Protein AF-A0A8S1IX30-F1 (afdb_monomer_lite)

Radius of gyration: 19.2 Å; chains: 1; bounding box: 46×42×47 Å

Secondary structure (DSSP, 8-state):
-----EEETTSS--GGGGTS-EEEPPPPPTTS--TT-GGGHHHHHHHHHHHH---S-SEEEE--TTEEE-SPPPP--BTTB-EEPPPTT--TTSTTTHHHHHHHH-S--HHHHHTS----STTEEEEHHHHHHHHHHHHHHHHHHHH-HHHHHHHGGGHHHHHHHHHHHHTT---PEE-TTSEE-TTT--SSEEETTEE--EEE--S-EEE-TT--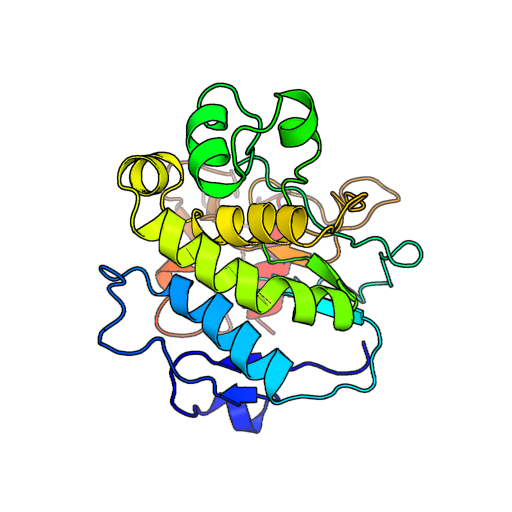B-TTS--SEEE-GGGGSSSPPPS------TT---HHHHHHHHHHH-

Organism: NCBI:txid121088

Foldseek 3Di:
DQFFEAQALPQDDDPCVVPHHYDHFHADPPVQDDVPLRCLSVLRSLLVDLVVDDDPDQKDFDADPQKDFPDDDDPPDDVQAKEAAADPLQQCLPPVNVVVLCVLQPPDDSVLSNQQGRGFRPRMMGTSVLSNLLSVQLSVQLSVLSVDPVSCVSSPSCSSSNSSSSSSVNSPRGDHHHQNLQEDEPPVQQDQAPDPPRGRGIYRDADKFAA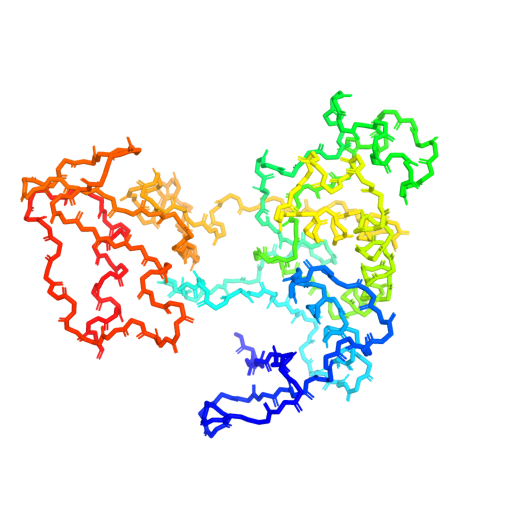ELLQHTDPPDHHPDIDHCVVQPPHPDAACPDARRPNRRRPSVRVVNVVSND

Structure (mmCIF, N/CA/C/O backbone):
data_AF-A0A8S1IX30-F1
#
_entry.id   AF-A0A8S1IX30-F1
#
loop_
_atom_site.group_PDB
_atom_site.id
_atom_site.type_symbol
_atom_site.label_atom_id
_atom_site.label_alt_id
_atom_site.label_comp_id
_atom_site.label_asym_id
_atom_site.label_entity_id
_atom_site.label_seq_id
_atom_site.pdbx_PDB_ins_code
_atom_site.Cartn_x
_atom_site.Cartn_y
_atom_site.Cartn_z
_atom_site.occupancy
_atom_site.B_iso_or_equiv
_atom_site.auth_seq_id
_atom_site.auth_comp_id
_atom_site.auth_asym_id
_atom_site.auth_atom_id
_atom_site.pdbx_PDB_model_num
ATOM 1 N N . MET A 1 1 ? -1.438 -20.533 4.369 1.00 79.56 1 MET A N 1
ATOM 2 C CA . MET A 1 1 ? -2.550 -19.593 4.121 1.00 79.56 1 MET A CA 1
ATOM 3 C C . MET A 1 1 ? -3.809 -20.437 4.049 1.00 79.56 1 MET A C 1
ATOM 5 O O . MET A 1 1 ? -3.763 -21.431 3.339 1.00 79.56 1 MET A O 1
ATOM 9 N N . GLY A 1 2 ? -4.828 -20.143 4.862 1.00 84.88 2 GLY A N 1
ATOM 10 C CA . GLY A 1 2 ? -6.033 -20.985 4.965 1.00 84.88 2 GLY A CA 1
ATOM 11 C C . GLY A 1 2 ? -7.114 -20.656 3.928 1.00 84.88 2 GLY A C 1
ATOM 12 O O . GLY A 1 2 ? -7.801 -21.556 3.461 1.00 84.88 2 GLY A O 1
ATOM 13 N N . GLY A 1 3 ? -7.165 -19.403 3.465 1.00 90.81 3 GLY A N 1
ATOM 14 C CA . GLY A 1 3 ? -8.048 -18.962 2.388 1.00 90.81 3 GLY A CA 1
ATOM 15 C C . GLY A 1 3 ? -7.541 -17.695 1.699 1.00 90.81 3 GLY A C 1
ATOM 16 O O . GLY A 1 3 ? -6.608 -17.044 2.178 1.00 90.81 3 GLY A O 1
ATOM 17 N N . PHE A 1 4 ? -8.163 -17.361 0.570 1.00 93.94 4 PHE A N 1
ATOM 18 C CA . PHE A 1 4 ? -7.916 -16.140 -0.191 1.00 93.94 4 PHE A CA 1
ATOM 19 C C . PHE A 1 4 ? -9.259 -15.566 -0.641 1.00 93.94 4 PHE A C 1
ATOM 21 O O . PHE A 1 4 ? -10.019 -16.252 -1.322 1.00 93.94 4 PHE A O 1
ATOM 28 N N . THR A 1 5 ? -9.535 -14.319 -0.263 1.00 95.81 5 THR A N 1
ATOM 29 C CA . THR A 1 5 ? -10.771 -13.625 -0.632 1.00 95.81 5 THR A CA 1
ATOM 30 C C . THR A 1 5 ? -10.434 -12.287 -1.257 1.00 95.81 5 THR A C 1
ATOM 32 O O . THR A 1 5 ? -9.772 -11.448 -0.645 1.00 95.81 5 THR A O 1
ATOM 35 N N . ARG A 1 6 ? -10.940 -12.060 -2.463 1.00 97.06 6 ARG A N 1
ATOM 36 C CA . ARG A 1 6 ? -10.915 -10.761 -3.119 1.00 97.06 6 ARG A CA 1
ATOM 37 C C . ARG A 1 6 ? -12.068 -9.905 -2.605 1.00 97.06 6 ARG A C 1
ATOM 39 O O . ARG A 1 6 ? -13.219 -10.330 -2.618 1.00 97.06 6 ARG A O 1
ATOM 46 N N . ILE A 1 7 ? -11.779 -8.678 -2.185 1.00 97.38 7 ILE A N 1
ATOM 47 C CA . ILE A 1 7 ? -12.807 -7.696 -1.817 1.00 97.38 7 ILE A CA 1
ATOM 48 C C . ILE A 1 7 ? -13.008 -6.763 -3.013 1.00 97.38 7 ILE A C 1
ATOM 50 O O . ILE A 1 7 ? -12.181 -5.893 -3.285 1.00 97.38 7 ILE A O 1
ATOM 54 N N . LEU A 1 8 ? -14.100 -6.966 -3.750 1.00 96.38 8 LEU A N 1
ATOM 55 C CA . LEU A 1 8 ? -14.443 -6.194 -4.938 1.00 96.38 8 LEU A CA 1
ATOM 56 C C . LEU A 1 8 ? -15.384 -5.050 -4.564 1.00 96.38 8 LEU A C 1
ATOM 58 O O . LEU A 1 8 ? -16.542 -5.266 -4.228 1.00 96.38 8 LEU A O 1
ATOM 62 N N . HIS A 1 9 ? -14.897 -3.817 -4.655 1.00 94.44 9 HIS A N 1
ATOM 63 C CA . HIS A 1 9 ? -15.631 -2.619 -4.237 1.00 94.44 9 HIS A CA 1
ATOM 64 C C . HIS A 1 9 ? -16.297 -1.861 -5.402 1.00 94.44 9 HIS A C 1
ATOM 66 O O . HIS A 1 9 ? -16.535 -0.657 -5.313 1.00 94.44 9 HIS A O 1
ATOM 72 N N . SER A 1 10 ? -16.562 -2.545 -6.520 1.00 92.06 10 SER A N 1
ATOM 73 C CA . SER A 1 10 ? -17.287 -1.994 -7.677 1.00 92.06 10 SER A CA 1
ATOM 74 C C . SER A 1 10 ? -18.811 -2.000 -7.485 1.00 92.06 10 SER A C 1
ATOM 76 O O . SER A 1 10 ? -19.527 -1.360 -8.254 1.00 92.06 10 SER A O 1
ATOM 78 N N . GLY A 1 11 ? -19.321 -2.760 -6.507 1.00 94.38 11 GLY A N 1
ATOM 79 C CA . GLY A 1 11 ? -20.750 -3.029 -6.328 1.00 94.38 11 GLY A CA 1
ATOM 80 C C . GLY A 1 11 ? -21.355 -4.009 -7.327 1.00 94.38 11 GLY A C 1
ATOM 81 O O . GLY A 1 11 ? -22.557 -4.253 -7.259 1.00 94.38 11 GLY A O 1
ATOM 82 N N . ARG A 1 12 ? -20.566 -4.550 -8.261 1.00 95.81 12 ARG A N 1
ATOM 83 C CA . ARG A 1 12 ? -21.052 -5.451 -9.310 1.00 95.81 12 ARG A CA 1
ATOM 84 C C . ARG A 1 12 ? -20.135 -6.664 -9.449 1.00 95.81 12 ARG A C 1
ATOM 86 O O . ARG A 1 12 ? -18.920 -6.467 -9.448 1.00 95.81 12 ARG A O 1
ATOM 93 N N . PRO A 1 13 ? -20.697 -7.873 -9.601 1.00 96.06 13 PRO A N 1
ATOM 94 C CA . PRO A 1 13 ? -19.926 -9.050 -9.971 1.00 96.06 13 PRO A CA 1
ATOM 95 C C . PRO A 1 13 ? -19.123 -8.852 -11.259 1.00 96.06 13 PRO A C 1
ATOM 97 O O . PRO A 1 13 ? -19.511 -8.054 -12.117 1.00 96.06 13 PRO A O 1
ATOM 100 N N . ASP A 1 14 ? -18.039 -9.608 -11.395 1.00 94.19 14 ASP A N 1
ATOM 101 C CA . ASP A 1 14 ? -17.266 -9.738 -12.628 1.00 94.19 14 ASP A CA 1
ATOM 102 C C . ASP A 1 14 ? -16.857 -11.196 -12.878 1.00 94.19 14 ASP A C 1
ATOM 104 O O . ASP A 1 14 ? -17.167 -12.089 -12.090 1.00 94.19 14 ASP A O 1
ATOM 108 N N . ASP A 1 15 ? -16.204 -11.424 -14.011 1.00 93.25 15 ASP A N 1
ATOM 109 C CA . ASP A 1 15 ? -15.783 -12.733 -14.513 1.00 93.25 15 ASP A CA 1
ATOM 110 C C . ASP A 1 15 ? -14.728 -13.421 -13.633 1.00 93.25 15 ASP A C 1
ATOM 112 O O . ASP A 1 15 ? -14.699 -14.644 -13.544 1.00 93.25 15 ASP A O 1
ATOM 116 N N . LEU A 1 16 ? -13.908 -12.665 -12.898 1.00 92.69 16 LEU A N 1
ATOM 117 C CA . LEU A 1 16 ? -12.909 -13.239 -11.987 1.00 92.69 16 LEU A CA 1
ATOM 118 C C . LEU A 1 16 ? -13.526 -13.930 -10.762 1.00 92.69 16 LEU A C 1
ATOM 120 O O . LEU A 1 16 ? -12.817 -14.622 -10.029 1.00 92.69 16 LEU A O 1
ATOM 124 N N . MET A 1 17 ? -14.821 -13.741 -10.503 1.00 95.75 17 MET A N 1
ATOM 125 C CA . MET A 1 17 ? -15.509 -14.408 -9.395 1.00 95.75 17 MET A CA 1
ATOM 126 C C . MET A 1 17 ? -15.645 -15.920 -9.588 1.00 95.75 17 MET A C 1
ATOM 128 O O . MET A 1 17 ? -15.805 -16.630 -8.594 1.00 95.75 17 MET A O 1
ATOM 132 N N . ASP A 1 18 ? -15.540 -16.404 -10.827 1.00 94.12 18 ASP A N 1
ATOM 133 C CA . ASP A 1 18 ? -15.553 -17.836 -11.136 1.00 94.12 18 ASP A CA 1
ATOM 134 C C . ASP A 1 18 ? -14.239 -18.527 -10.721 1.00 94.12 18 ASP A C 1
ATOM 136 O O . ASP A 1 18 ? -14.212 -19.735 -10.486 1.00 94.12 18 ASP A O 1
ATOM 140 N N . GLU A 1 19 ? -13.152 -17.760 -10.577 1.00 93.56 19 GLU A N 1
ATOM 141 C CA . GLU A 1 19 ? -11.818 -18.268 -10.233 1.00 93.56 19 GLU A CA 1
ATOM 142 C C . GLU A 1 19 ? -11.384 -17.902 -8.808 1.00 93.56 19 GLU A C 1
ATOM 144 O O . GLU A 1 19 ? -10.694 -18.671 -8.136 1.00 93.56 19 GLU A O 1
ATOM 149 N N . ILE A 1 20 ? -11.770 -16.714 -8.337 1.00 94.56 20 ILE A N 1
ATOM 150 C CA . ILE A 1 20 ? -11.297 -16.141 -7.078 1.00 94.56 20 ILE A CA 1
ATOM 151 C C . ILE A 1 20 ? -12.495 -15.917 -6.151 1.00 94.56 20 ILE A C 1
ATOM 153 O O . ILE A 1 20 ? -13.360 -15.094 -6.476 1.00 94.56 20 ILE A O 1
ATOM 157 N N . PRO A 1 21 ? -12.534 -16.547 -4.957 1.00 95.81 21 PRO A N 1
ATOM 158 C CA . PRO A 1 21 ? -13.562 -16.261 -3.964 1.00 95.81 21 PRO A CA 1
ATOM 159 C C . PRO A 1 21 ? -13.652 -14.756 -3.713 1.00 95.81 21 PRO A C 1
ATOM 161 O O . PRO A 1 21 ? -12.673 -14.117 -3.326 1.00 95.81 21 PRO A O 1
ATOM 164 N N . THR A 1 22 ? -14.821 -14.175 -3.975 1.00 97.62 22 THR A N 1
ATOM 165 C CA . THR A 1 22 ? -14.982 -12.721 -4.020 1.00 97.62 22 THR A CA 1
ATOM 166 C C . THR A 1 22 ? -16.134 -12.271 -3.135 1.00 97.62 22 THR A C 1
ATOM 168 O O . THR A 1 22 ? -17.247 -12.783 -3.219 1.00 97.62 22 THR A O 1
ATOM 171 N N . TYR A 1 23 ? -15.872 -11.261 -2.308 1.00 97.75 23 TYR A N 1
ATOM 172 C CA . TYR A 1 23 ? -16.892 -10.487 -1.618 1.00 97.75 23 TYR A CA 1
ATOM 173 C C . TYR A 1 23 ? -17.172 -9.207 -2.410 1.00 97.75 23 TYR A C 1
ATOM 175 O O . TYR A 1 23 ? -16.291 -8.354 -2.546 1.00 97.75 23 TYR A O 1
ATOM 183 N N . VAL A 1 24 ? -18.393 -9.068 -2.932 1.00 98.00 24 VAL A N 1
ATOM 184 C CA . VAL A 1 24 ? -18.820 -7.874 -3.675 1.00 98.00 24 VAL A CA 1
ATOM 185 C C . VAL A 1 24 ? -19.378 -6.848 -2.693 1.00 98.00 24 VAL A C 1
ATOM 187 O O . VAL A 1 24 ? -20.521 -6.941 -2.248 1.00 98.00 24 VAL A O 1
ATOM 190 N N . ALA A 1 25 ? -18.557 -5.862 -2.351 1.00 97.81 25 ALA A N 1
ATOM 191 C CA . ALA A 1 25 ? -18.942 -4.757 -1.491 1.00 97.81 25 ALA A CA 1
ATOM 192 C C . ALA A 1 25 ? -19.686 -3.678 -2.283 1.00 97.81 25 ALA A C 1
ATOM 194 O O . ALA A 1 25 ? -19.355 -3.392 -3.438 1.00 97.81 25 ALA A O 1
ATOM 195 N N . LYS A 1 26 ? -20.648 -3.013 -1.637 1.00 95.94 26 LYS A N 1
ATOM 196 C CA . LYS A 1 26 ? -21.275 -1.819 -2.211 1.00 95.94 26 LYS A CA 1
ATOM 197 C C . LYS A 1 26 ? -20.255 -0.675 -2.255 1.00 95.94 26 LYS A C 1
ATOM 199 O O . LYS A 1 26 ? -19.497 -0.526 -1.291 1.00 95.94 26 LYS A O 1
ATOM 204 N N . PRO A 1 27 ? -20.234 0.141 -3.322 1.00 94.31 27 PRO A N 1
ATOM 205 C CA . PRO A 1 27 ? -19.451 1.365 -3.326 1.00 94.31 27 PRO A CA 1
ATOM 206 C C . PRO A 1 27 ? -19.988 2.322 -2.260 1.00 94.31 27 PRO A C 1
ATOM 208 O O . PRO A 1 27 ? -21.097 2.146 -1.745 1.00 94.31 27 PRO A O 1
ATOM 211 N N . LEU A 1 28 ? -19.200 3.344 -1.939 1.00 93.19 28 LEU A N 1
ATOM 212 C CA . LEU A 1 28 ? -19.677 4.451 -1.124 1.00 93.19 28 LEU A CA 1
ATOM 213 C C . LEU A 1 28 ? -20.981 5.021 -1.706 1.00 93.19 28 LEU A C 1
ATOM 215 O O . LEU A 1 28 ? -21.103 5.103 -2.932 1.00 93.19 28 LEU A O 1
ATOM 219 N N . PRO A 1 29 ? -21.947 5.407 -0.850 1.00 89.75 29 PRO A N 1
ATOM 220 C CA . PRO A 1 29 ? -23.183 6.034 -1.304 1.00 89.75 29 PRO A CA 1
ATOM 221 C C . PRO A 1 29 ? -22.896 7.255 -2.183 1.00 89.75 29 PRO A C 1
ATOM 223 O O . PRO A 1 29 ? -21.910 7.956 -1.956 1.00 89.75 29 PRO A O 1
ATOM 226 N N . ASN A 1 30 ? -23.752 7.528 -3.170 1.00 82.50 30 ASN A N 1
ATOM 227 C CA . ASN A 1 30 ? -23.545 8.633 -4.115 1.00 82.50 30 ASN A CA 1
ATOM 228 C C . ASN A 1 30 ? -23.507 10.005 -3.421 1.00 82.50 30 ASN A C 1
ATOM 230 O O . ASN A 1 30 ? -22.937 10.952 -3.953 1.00 82.50 30 ASN A O 1
ATOM 234 N N . GLU A 1 31 ? -24.105 10.108 -2.234 1.00 81.38 31 GLU A N 1
ATOM 235 C CA . GLU A 1 31 ? -24.095 11.306 -1.397 1.00 81.38 31 GLU A CA 1
ATOM 236 C C . GLU A 1 31 ? -22.735 11.533 -0.712 1.00 81.38 31 GLU A C 1
ATOM 238 O O . GLU A 1 31 ? -22.450 12.634 -0.241 1.00 81.38 31 GLU A O 1
ATOM 243 N N . ALA A 1 32 ? -21.883 10.505 -0.637 1.00 80.19 32 ALA A N 1
ATOM 244 C CA . ALA A 1 32 ? -20.531 10.629 -0.119 1.00 80.19 32 ALA A CA 1
ATOM 245 C C . ALA A 1 32 ? -19.625 11.241 -1.194 1.00 80.19 32 ALA A C 1
ATOM 247 O O . ALA A 1 32 ? -19.187 10.575 -2.134 1.00 80.19 32 ALA A O 1
ATOM 248 N N . GLU A 1 33 ? -19.321 12.528 -1.033 1.00 78.06 33 GLU A N 1
ATOM 249 C CA . GLU A 1 33 ? -18.366 13.228 -1.883 1.00 78.06 33 GLU A CA 1
ATOM 250 C C . GLU A 1 33 ? -17.017 12.493 -1.900 1.00 78.06 33 GLU A C 1
ATOM 252 O O . GLU A 1 33 ? -16.389 12.291 -0.861 1.00 78.06 33 GLU A O 1
ATOM 257 N N . ASN A 1 34 ? -16.568 12.104 -3.095 1.00 80.44 34 ASN A N 1
ATOM 258 C CA . ASN A 1 34 ? -15.278 11.446 -3.293 1.00 80.44 34 ASN A CA 1
ATOM 259 C C . ASN A 1 34 ? -14.374 12.175 -4.296 1.00 80.44 34 ASN A C 1
ATOM 261 O O . ASN A 1 34 ? -13.242 11.748 -4.473 1.00 80.44 34 ASN A O 1
ATOM 265 N N . ARG A 1 35 ? -14.832 13.264 -4.942 1.00 82.81 35 ARG A N 1
ATOM 266 C CA . ARG A 1 35 ? -14.100 14.058 -5.961 1.00 82.81 35 ARG A CA 1
ATOM 267 C C . ARG A 1 35 ? -13.276 13.200 -6.952 1.00 82.81 35 ARG A C 1
ATOM 269 O O . ARG A 1 35 ? -12.179 13.583 -7.342 1.00 82.81 35 ARG A O 1
ATOM 276 N N . GLY A 1 36 ? -13.773 12.014 -7.333 1.00 84.38 36 GLY A N 1
ATOM 277 C CA . GLY A 1 36 ? -13.076 11.068 -8.223 1.00 84.38 36 GLY A CA 1
ATOM 278 C C . GLY A 1 36 ? -11.995 10.191 -7.562 1.00 84.38 36 GLY A C 1
ATOM 279 O O . GLY A 1 36 ? -11.414 9.326 -8.217 1.00 84.38 36 GLY A O 1
ATOM 280 N N . TYR A 1 37 ? -11.738 10.348 -6.264 1.00 91.00 37 TYR A N 1
ATOM 281 C CA . TYR A 1 37 ? -10.822 9.528 -5.474 1.00 91.00 37 TYR A CA 1
ATOM 282 C C . TYR A 1 37 ? -11.483 8.203 -5.064 1.00 91.00 37 TYR A C 1
ATOM 284 O O . TYR A 1 37 ? -12.014 8.025 -3.966 1.00 91.00 37 TYR A O 1
ATOM 292 N N . VAL A 1 38 ? -11.431 7.234 -5.980 1.00 90.19 38 VAL A N 1
ATOM 293 C CA . VAL A 1 38 ? -12.062 5.909 -5.834 1.00 90.19 38 VAL A CA 1
ATOM 294 C C . VAL A 1 38 ? -11.532 5.080 -4.660 1.00 90.19 38 VAL A C 1
ATOM 296 O O . VAL A 1 38 ? -12.207 4.146 -4.228 1.00 90.19 38 VAL A O 1
ATOM 299 N N . VAL A 1 39 ? -10.356 5.420 -4.126 1.00 93.44 39 VAL A N 1
ATOM 300 C CA . VAL A 1 39 ? -9.685 4.680 -3.046 1.00 93.44 39 VAL A CA 1
ATOM 301 C C . VAL A 1 39 ? -10.511 4.688 -1.753 1.00 93.44 39 VAL A C 1
ATOM 303 O O . VAL A 1 39 ? -10.455 3.726 -0.995 1.00 93.44 39 VAL A O 1
ATOM 306 N N . LEU A 1 40 ? -11.381 5.685 -1.535 1.00 94.75 40 LEU A N 1
ATOM 307 C CA . LEU A 1 40 ? -12.294 5.708 -0.380 1.00 94.75 40 LEU A CA 1
ATOM 308 C C . LEU A 1 40 ? -13.289 4.539 -0.344 1.00 94.75 40 LEU A C 1
ATOM 310 O O . LEU A 1 40 ? -13.827 4.224 0.717 1.00 94.75 40 LEU A O 1
ATOM 314 N N . ASN A 1 41 ? -13.521 3.853 -1.466 1.00 95.69 41 ASN A N 1
ATOM 315 C CA . ASN A 1 41 ? -14.340 2.641 -1.467 1.00 95.69 41 ASN A CA 1
ATOM 316 C C . ASN A 1 41 ? -13.677 1.492 -0.693 1.00 95.69 41 ASN A C 1
ATOM 318 O O . ASN A 1 41 ? -14.382 0.634 -0.167 1.00 95.69 41 ASN A O 1
ATOM 322 N N . ARG A 1 42 ? -12.342 1.480 -0.577 1.00 96.38 42 ARG A N 1
ATOM 323 C CA . ARG A 1 42 ? -11.582 0.434 0.119 1.00 96.38 42 ARG A CA 1
ATOM 324 C C . ARG A 1 42 ? -11.953 0.312 1.604 1.00 96.38 42 ARG A C 1
ATOM 326 O O . ARG A 1 42 ? -12.404 -0.770 1.981 1.00 96.38 42 ARG A O 1
ATOM 333 N N . PRO A 1 43 ? -11.846 1.357 2.453 1.00 97.56 43 PRO A N 1
ATOM 334 C CA . PRO A 1 43 ? -12.240 1.239 3.856 1.00 97.56 43 PRO A CA 1
ATOM 335 C C . PRO A 1 43 ? -13.709 0.834 4.023 1.00 97.56 43 PRO A C 1
ATOM 337 O O . PRO A 1 43 ? -14.033 0.044 4.910 1.00 97.56 43 PRO A O 1
ATOM 340 N N . TYR A 1 44 ? -14.604 1.317 3.152 1.00 97.31 44 TYR A N 1
ATOM 341 C CA . TYR A 1 44 ? -16.017 0.940 3.208 1.00 97.31 44 TYR A CA 1
ATOM 342 C C . TYR A 1 44 ? -16.245 -0.529 2.841 1.00 97.31 44 TYR A C 1
ATOM 344 O O . TYR A 1 44 ? -17.076 -1.202 3.452 1.00 97.31 44 TYR A O 1
ATOM 352 N N . ALA A 1 45 ? -15.493 -1.049 1.875 1.00 97.88 45 ALA A N 1
ATOM 353 C CA . ALA A 1 45 ? -15.558 -2.447 1.485 1.00 97.88 45 ALA A CA 1
ATOM 354 C C . ALA A 1 45 ? -15.025 -3.377 2.579 1.00 97.88 45 ALA A C 1
ATOM 356 O O . ALA A 1 45 ? -15.653 -4.392 2.870 1.00 97.88 45 ALA A O 1
ATOM 357 N N . PHE A 1 46 ? -13.931 -3.000 3.246 1.00 98.06 46 PHE A N 1
ATOM 358 C CA . PHE A 1 46 ? -13.424 -3.738 4.403 1.00 98.06 46 PHE A CA 1
ATOM 359 C C . PHE A 1 46 ? -14.394 -3.704 5.585 1.00 98.06 46 PHE A C 1
ATOM 361 O O . PHE A 1 46 ? -14.590 -4.737 6.219 1.00 98.06 46 PHE A O 1
ATOM 368 N N . LEU A 1 47 ? -15.039 -2.565 5.862 1.00 98.06 47 LEU A N 1
ATOM 369 C CA . LEU A 1 47 ? -16.082 -2.473 6.889 1.00 98.06 47 LEU A CA 1
ATOM 370 C C . LEU A 1 47 ? -17.246 -3.430 6.606 1.00 98.06 47 LEU A C 1
ATOM 372 O O . LEU A 1 47 ? -17.676 -4.156 7.500 1.00 98.06 47 LEU A O 1
ATOM 376 N N . GLN A 1 48 ? -17.738 -3.448 5.366 1.00 98.38 48 GLN A N 1
ATOM 377 C CA . GLN A 1 48 ? -18.803 -4.358 4.945 1.00 98.38 48 GLN A CA 1
ATOM 378 C C . GLN A 1 48 ? -18.363 -5.824 5.053 1.00 98.38 48 GLN A C 1
ATOM 380 O O . GLN A 1 48 ? -19.038 -6.611 5.711 1.00 98.38 48 GLN A O 1
ATOM 385 N N . TRP A 1 49 ? -17.194 -6.171 4.506 1.00 98.00 49 TRP A N 1
ATOM 386 C CA . TRP A 1 49 ? -16.658 -7.530 4.563 1.00 98.00 49 TRP A CA 1
ATOM 387 C C . TRP A 1 49 ? -16.483 -8.010 6.004 1.00 98.00 49 TRP A C 1
ATOM 389 O O . TRP A 1 49 ? -16.999 -9.061 6.363 1.00 98.00 49 TRP A O 1
ATOM 399 N N . ALA A 1 50 ? -15.827 -7.223 6.859 1.00 97.31 50 ALA A N 1
ATOM 400 C CA . ALA A 1 50 ? -15.547 -7.592 8.244 1.00 97.31 50 ALA A CA 1
ATOM 401 C C . ALA A 1 50 ? -16.820 -7.720 9.107 1.00 97.31 50 ALA A C 1
ATOM 403 O O . ALA A 1 50 ? -16.835 -8.488 10.075 1.00 97.31 50 ALA A O 1
ATOM 404 N N . ARG A 1 51 ? -17.889 -6.991 8.758 1.00 97.31 51 ARG A N 1
ATOM 405 C CA . ARG A 1 51 ? -19.219 -7.113 9.372 1.00 97.31 51 ARG A CA 1
ATOM 406 C C . ARG A 1 51 ? -19.951 -8.370 8.900 1.00 97.31 51 ARG A C 1
ATOM 408 O O . ARG A 1 51 ? -20.525 -9.072 9.725 1.00 97.31 51 ARG A O 1
ATOM 415 N N . ASP A 1 52 ? -19.927 -8.631 7.596 1.00 97.38 52 ASP A N 1
ATOM 416 C CA . ASP A 1 52 ? -20.775 -9.642 6.954 1.00 97.38 52 ASP A CA 1
ATOM 417 C C . ASP A 1 52 ? -20.128 -11.032 6.913 1.00 97.38 52 ASP A C 1
ATOM 419 O O . ASP A 1 52 ? -20.797 -12.015 6.601 1.00 97.38 52 ASP A O 1
ATOM 423 N N . THR A 1 53 ? -18.835 -11.127 7.234 1.00 94.06 53 THR A N 1
ATOM 424 C CA . THR A 1 53 ? -18.088 -12.383 7.222 1.00 94.06 53 THR A CA 1
ATOM 425 C C . THR A 1 53 ? -17.647 -12.842 8.610 1.00 94.06 53 THR A C 1
ATOM 427 O O . THR A 1 53 ? -17.362 -12.062 9.532 1.00 94.06 53 THR A O 1
ATOM 430 N N . ASN A 1 54 ? -17.486 -14.156 8.712 1.00 92.94 54 ASN A N 1
ATOM 431 C CA . ASN A 1 54 ? -16.696 -14.796 9.743 1.00 92.94 54 ASN A CA 1
ATOM 432 C C . ASN A 1 54 ? -15.733 -15.773 9.066 1.00 92.94 54 ASN A C 1
ATOM 434 O O . ASN A 1 54 ? -16.140 -16.523 8.182 1.00 92.94 54 ASN A O 1
ATOM 438 N N . ILE A 1 55 ? -14.468 -15.756 9.472 1.00 94.75 55 ILE A N 1
ATOM 439 C CA . ILE A 1 55 ? -13.432 -16.644 8.934 1.00 94.75 55 ILE A CA 1
ATOM 440 C C . ILE A 1 55 ? -12.924 -17.564 10.044 1.00 94.75 55 ILE A C 1
ATOM 442 O O . ILE A 1 55 ? -13.016 -17.223 11.225 1.00 94.75 55 ILE A O 1
ATOM 446 N N . ALA A 1 56 ? -12.411 -18.737 9.673 1.00 94.19 56 ALA A N 1
ATOM 447 C CA . ALA A 1 56 ? -11.836 -19.680 10.633 1.00 94.19 56 ALA A CA 1
ATOM 448 C C . ALA A 1 56 ? -10.429 -19.244 11.078 1.00 94.19 56 ALA A C 1
ATOM 450 O O . ALA A 1 56 ? -9.976 -19.568 12.177 1.00 94.19 56 ALA A O 1
ATOM 451 N N . GLU A 1 57 ? -9.728 -18.505 10.221 1.00 93.62 57 GLU A N 1
ATOM 452 C CA . GLU A 1 57 ? -8.379 -18.028 10.455 1.00 93.62 57 GLU A CA 1
ATOM 453 C C . GLU A 1 57 ? -8.352 -16.910 11.498 1.00 93.62 57 GLU A C 1
ATOM 455 O O . GLU A 1 57 ? -9.057 -15.906 11.411 1.00 93.62 57 GLU A O 1
ATOM 460 N N . LYS A 1 58 ? -7.440 -17.035 12.464 1.00 92.94 58 LYS A N 1
ATOM 461 C CA . LYS A 1 58 ? -7.198 -15.986 13.461 1.00 92.94 58 LYS A CA 1
ATOM 462 C C . LYS A 1 58 ? -6.608 -14.710 12.847 1.00 92.94 58 LYS A C 1
ATOM 464 O O . LYS A 1 58 ? -6.841 -13.611 13.353 1.00 92.94 58 LYS A O 1
ATOM 469 N N . TYR A 1 59 ? -5.820 -14.863 11.786 1.00 93.81 59 TYR A N 1
ATOM 470 C CA . TYR A 1 59 ? -5.023 -13.797 11.189 1.00 93.81 59 TYR A CA 1
ATOM 471 C C . TYR A 1 59 ? -5.423 -13.552 9.742 1.00 93.81 59 TYR A C 1
ATOM 473 O O . TYR A 1 59 ? -5.731 -14.485 9.002 1.00 93.81 59 TYR A O 1
ATOM 481 N N . VAL A 1 60 ? -5.330 -12.293 9.335 1.00 95.88 60 VAL A N 1
ATOM 482 C CA . VAL A 1 60 ? -5.536 -11.838 7.963 1.00 95.88 60 VAL A CA 1
ATOM 483 C C . VAL A 1 60 ? -4.272 -11.150 7.469 1.00 95.88 60 VAL A C 1
ATOM 485 O O . VAL A 1 60 ? -3.599 -10.464 8.235 1.00 95.88 60 VAL A O 1
ATOM 488 N N . LEU A 1 61 ? -3.960 -11.332 6.188 1.00 96.94 61 LEU A N 1
ATOM 489 C CA . LEU A 1 61 ? -2.983 -10.530 5.460 1.00 96.94 61 LEU A CA 1
ATOM 490 C C . LEU A 1 61 ? -3.748 -9.703 4.430 1.00 96.94 61 LEU A C 1
ATOM 492 O O . LEU A 1 61 ? -4.339 -10.263 3.509 1.00 96.94 61 LEU A O 1
ATOM 496 N N . MET A 1 62 ? -3.709 -8.384 4.569 1.00 97.56 62 MET A N 1
ATOM 497 C CA . MET A 1 62 ? -4.180 -7.476 3.528 1.00 97.56 62 MET A CA 1
ATOM 498 C C . MET A 1 62 ? -3.121 -7.363 2.432 1.00 97.56 62 MET A C 1
ATOM 500 O O . MET A 1 62 ? -1.932 -7.236 2.722 1.00 97.56 62 MET A O 1
ATOM 504 N N . SER A 1 63 ? -3.555 -7.426 1.175 1.00 96.31 63 SER A N 1
ATOM 505 C CA . SER A 1 63 ? -2.702 -7.367 -0.013 1.00 96.31 63 SER A CA 1
ATOM 506 C C . SER A 1 63 ? -3.402 -6.578 -1.118 1.00 96.31 63 SER A C 1
ATOM 508 O O . SER A 1 63 ? -4.629 -6.524 -1.147 1.00 96.31 63 SER A O 1
ATOM 510 N N . GLU A 1 64 ? -2.629 -5.991 -2.030 1.00 94.38 64 GLU A N 1
ATOM 511 C CA . GLU A 1 64 ? -3.136 -5.257 -3.192 1.00 94.38 64 GLU A CA 1
ATOM 512 C C . GLU A 1 64 ? -3.007 -6.099 -4.476 1.00 94.38 64 GLU A C 1
ATOM 514 O O . GLU A 1 64 ? -2.189 -7.023 -4.518 1.00 94.38 64 GLU A O 1
ATOM 519 N N . PRO A 1 65 ? -3.778 -5.797 -5.540 1.00 92.25 65 PRO A N 1
ATOM 520 C CA . PRO A 1 65 ? -3.690 -6.509 -6.819 1.00 92.25 65 PRO A CA 1
ATOM 521 C C . PRO A 1 65 ? -2.324 -6.420 -7.509 1.00 92.25 65 PRO A C 1
ATOM 523 O O . PRO A 1 65 ? -2.038 -7.224 -8.388 1.00 92.25 65 PRO A O 1
ATOM 526 N N . ASP A 1 66 ? -1.488 -5.451 -7.133 1.00 94.12 66 ASP A N 1
ATOM 527 C CA . ASP A 1 66 ? -0.127 -5.283 -7.642 1.00 94.12 66 ASP A CA 1
ATOM 528 C C . ASP A 1 66 ? 0.954 -5.917 -6.750 1.00 94.12 66 ASP A C 1
ATOM 530 O O . ASP A 1 66 ? 2.144 -5.611 -6.876 1.00 94.12 66 ASP A O 1
ATOM 534 N N . HIS A 1 67 ? 0.545 -6.821 -5.857 1.00 96.69 67 HIS A N 1
ATOM 535 C CA . HIS A 1 67 ? 1.430 -7.688 -5.091 1.00 96.69 67 HIS A CA 1
ATOM 536 C C . HIS A 1 67 ? 1.563 -9.057 -5.759 1.00 96.69 67 HIS A C 1
ATOM 538 O O . HIS A 1 67 ? 0.595 -9.806 -5.878 1.00 96.69 67 HIS A O 1
ATOM 544 N N . LEU A 1 68 ? 2.792 -9.427 -6.112 1.00 95.81 68 LEU A N 1
ATOM 545 C CA . LEU A 1 68 ? 3.133 -10.780 -6.539 1.00 95.81 68 LEU A CA 1
ATOM 546 C C . LEU A 1 68 ? 3.790 -11.537 -5.387 1.00 95.81 68 LEU A C 1
ATOM 548 O O . LEU A 1 68 ? 4.784 -11.081 -4.820 1.00 95.81 68 LEU A O 1
ATOM 552 N N . PHE A 1 69 ? 3.262 -12.711 -5.049 1.00 95.69 69 PHE A N 1
ATOM 553 C CA . PHE A 1 69 ? 3.882 -13.580 -4.052 1.00 95.69 69 PHE A CA 1
ATOM 554 C C . PHE A 1 69 ? 5.082 -14.299 -4.667 1.00 95.69 69 PHE A C 1
ATOM 556 O O . PHE A 1 69 ? 4.941 -15.098 -5.587 1.00 95.69 69 PHE A O 1
ATOM 563 N N . LEU A 1 70 ? 6.270 -14.038 -4.124 1.00 96.69 70 LEU A N 1
ATOM 564 C CA . LEU A 1 70 ? 7.518 -14.649 -4.585 1.00 96.69 70 LEU A CA 1
ATOM 565 C C . LEU A 1 70 ? 7.755 -16.033 -3.976 1.00 96.69 70 LEU A C 1
ATOM 567 O O . LEU A 1 70 ? 8.578 -16.800 -4.474 1.00 96.69 70 LEU A O 1
ATOM 571 N N . ARG A 1 71 ? 7.105 -16.319 -2.842 1.00 94.75 71 ARG A N 1
ATOM 572 C CA . ARG A 1 71 ? 7.176 -17.589 -2.108 1.00 94.75 71 ARG A CA 1
ATOM 573 C C . ARG A 1 71 ? 6.110 -17.647 -1.010 1.00 94.75 71 ARG A C 1
ATOM 575 O O . ARG A 1 71 ? 5.524 -16.609 -0.692 1.00 94.75 71 ARG A O 1
ATOM 582 N N . PRO A 1 72 ? 5.896 -18.814 -0.374 1.00 94.50 72 PRO A N 1
ATOM 583 C CA . PRO A 1 72 ? 5.013 -18.914 0.782 1.00 94.50 72 PRO A CA 1
ATOM 584 C C . PRO A 1 72 ? 5.402 -17.923 1.888 1.00 94.50 72 PRO A C 1
ATOM 586 O O . PRO A 1 72 ? 6.559 -17.873 2.313 1.00 94.50 72 PRO A O 1
ATOM 589 N N . LEU A 1 73 ? 4.430 -17.136 2.350 1.00 93.12 73 LEU A N 1
ATOM 590 C CA . LEU A 1 73 ? 4.616 -16.180 3.438 1.00 93.12 73 LEU A CA 1
ATOM 591 C C . LEU A 1 73 ? 4.440 -16.893 4.794 1.00 93.12 73 LEU A C 1
ATOM 593 O O . LEU A 1 73 ? 3.376 -17.481 5.024 1.00 93.12 73 LEU A O 1
ATOM 597 N N . PRO A 1 74 ? 5.434 -16.859 5.702 1.00 93.38 74 PRO A N 1
ATOM 598 C CA . PRO A 1 74 ? 5.267 -17.369 7.057 1.00 93.38 74 PRO A CA 1
ATOM 599 C C . PRO A 1 74 ? 4.351 -16.450 7.873 1.00 93.38 74 PRO A C 1
ATOM 601 O O . PRO A 1 74 ? 4.100 -15.304 7.501 1.00 93.38 74 PRO A O 1
ATOM 604 N N . ASN A 1 75 ? 3.890 -16.922 9.030 1.00 92.44 75 ASN A N 1
ATOM 605 C CA . ASN A 1 75 ? 3.267 -16.024 9.996 1.00 92.44 75 ASN A CA 1
ATOM 606 C C . ASN A 1 75 ? 4.329 -15.055 10.542 1.00 92.44 75 ASN A C 1
ATOM 608 O O . ASN A 1 75 ? 5.307 -15.491 11.149 1.00 92.44 75 ASN A O 1
ATOM 612 N N . LEU A 1 76 ? 4.147 -13.758 10.293 1.00 93.62 76 LEU A N 1
ATOM 613 C CA . LEU A 1 76 ? 5.056 -12.705 10.751 1.00 93.62 76 LEU A CA 1
ATOM 614 C C . LEU A 1 76 ? 4.610 -12.067 12.073 1.00 93.62 76 LEU A C 1
ATOM 616 O O . LEU A 1 76 ? 5.383 -11.323 12.674 1.00 93.62 76 LEU A O 1
ATOM 620 N N . MET A 1 77 ? 3.397 -12.373 12.542 1.00 92.31 77 MET A N 1
ATOM 621 C CA . MET A 1 77 ? 2.882 -11.889 13.821 1.00 92.31 77 MET A CA 1
ATOM 622 C C . MET A 1 77 ? 3.738 -12.397 14.981 1.00 92.31 77 MET A C 1
ATOM 624 O O . MET A 1 77 ? 4.123 -13.569 15.030 1.00 92.31 77 MET A O 1
ATOM 628 N N . LYS A 1 78 ? 3.963 -11.536 15.974 1.00 86.38 78 LYS A N 1
ATOM 629 C CA . LYS A 1 78 ? 4.530 -11.926 17.272 1.00 86.38 78 LYS A CA 1
ATOM 630 C C . LYS A 1 78 ? 3.436 -11.835 18.329 1.00 86.38 78 LYS A C 1
ATOM 632 O O . LYS A 1 78 ? 3.142 -10.752 18.824 1.00 86.38 78 LYS A O 1
ATOM 637 N N . GLY A 1 79 ? 2.808 -12.965 18.650 1.00 85.38 79 GLY A N 1
ATOM 638 C CA . GLY A 1 79 ? 1.612 -12.976 19.498 1.00 85.38 79 GLY A CA 1
ATOM 639 C C . GLY A 1 79 ? 0.447 -12.262 18.807 1.00 85.38 79 GLY A C 1
ATOM 640 O O . GLY A 1 79 ? 0.045 -12.665 17.716 1.00 85.38 79 GLY A O 1
ATOM 641 N N . GLU A 1 80 ? -0.055 -11.192 19.426 1.00 87.12 80 GLU A N 1
ATOM 642 C CA . GLU A 1 80 ? -1.118 -10.334 18.874 1.00 87.12 80 GLU A CA 1
ATOM 643 C C . GLU A 1 80 ? -0.568 -9.059 18.204 1.00 87.12 80 GLU A C 1
ATOM 645 O O . GLU A 1 80 ? -1.335 -8.195 17.803 1.00 87.12 80 GLU A O 1
ATOM 650 N N . HIS A 1 81 ? 0.755 -8.906 18.071 1.00 93.31 81 HIS A N 1
ATOM 651 C CA . HIS A 1 81 ? 1.349 -7.721 17.446 1.00 93.31 81 HIS A CA 1
ATOM 652 C C . HIS A 1 81 ? 1.280 -7.789 15.917 1.00 93.31 81 HIS A C 1
ATOM 654 O O . HIS A 1 81 ? 1.889 -8.709 15.354 1.00 93.31 81 HIS A O 1
ATOM 660 N N . PRO A 1 82 ? 0.619 -6.819 15.243 1.00 96.81 82 PRO A N 1
ATOM 661 C CA . PRO A 1 82 ? 0.581 -6.746 13.786 1.00 96.81 82 PRO A CA 1
ATOM 662 C C . PRO A 1 82 ? 1.972 -6.734 13.165 1.00 96.81 82 PRO A C 1
ATOM 664 O O . PRO A 1 82 ? 2.925 -6.245 13.769 1.00 96.81 82 PRO A O 1
ATOM 667 N N . ALA A 1 83 ? 2.086 -7.236 11.942 1.00 97.31 83 ALA A N 1
ATOM 668 C CA . ALA A 1 83 ? 3.320 -7.236 11.170 1.00 97.31 83 ALA A CA 1
ATOM 669 C C . ALA A 1 83 ? 3.085 -6.547 9.827 1.00 97.31 83 ALA A C 1
ATOM 671 O O . ALA A 1 83 ? 2.196 -6.941 9.075 1.00 97.31 83 ALA A O 1
ATOM 672 N N . ALA A 1 84 ? 3.884 -5.530 9.515 1.00 97.75 84 ALA A N 1
ATOM 673 C CA . ALA A 1 84 ? 3.660 -4.713 8.329 1.00 97.75 84 ALA A CA 1
ATOM 674 C C . ALA A 1 84 ? 4.958 -4.223 7.686 1.00 97.75 84 ALA A C 1
ATOM 676 O O . ALA A 1 84 ? 6.034 -4.213 8.299 1.00 97.75 84 ALA A O 1
ATOM 677 N N . PHE A 1 85 ? 4.837 -3.803 6.429 1.00 97.69 85 PHE A N 1
ATOM 678 C CA . PHE A 1 85 ? 5.885 -3.078 5.727 1.00 97.69 85 PHE A CA 1
ATOM 679 C C . PHE A 1 85 ? 5.789 -1.577 6.061 1.00 97.69 85 PHE A C 1
ATOM 681 O O . PHE A 1 85 ? 4.708 -1.010 5.925 1.00 97.69 85 PHE A O 1
ATOM 688 N N . PRO A 1 86 ? 6.873 -0.914 6.506 1.00 96.94 86 PRO A N 1
ATOM 689 C CA . PRO A 1 86 ? 6.851 0.524 6.747 1.00 96.94 86 PRO A CA 1
ATOM 690 C C . PRO A 1 86 ? 7.004 1.303 5.433 1.00 96.94 86 PRO A C 1
ATOM 692 O O . PRO A 1 86 ? 7.979 1.127 4.701 1.00 96.94 86 PRO A O 1
ATOM 695 N N . PHE A 1 87 ? 6.071 2.207 5.153 1.00 96.38 87 PHE A N 1
ATOM 696 C CA . PHE A 1 87 ? 6.123 3.082 3.988 1.00 96.38 87 PHE A CA 1
ATOM 697 C C . PHE A 1 87 ? 6.785 4.409 4.338 1.00 96.38 87 PHE A C 1
ATOM 699 O O . PHE A 1 87 ? 6.259 5.189 5.120 1.00 96.38 87 PHE A O 1
ATOM 706 N N . PHE A 1 88 ? 7.914 4.705 3.697 1.00 93.31 88 PHE A N 1
ATOM 707 C CA . PHE A 1 88 ? 8.687 5.928 3.954 1.00 93.31 88 PHE A CA 1
ATOM 708 C C . PHE A 1 88 ? 7.929 7.233 3.644 1.00 93.31 88 PHE A C 1
ATOM 710 O O . PHE A 1 88 ? 8.312 8.293 4.124 1.00 93.31 88 PHE A O 1
ATOM 717 N N . TYR A 1 89 ? 6.885 7.175 2.812 1.00 93.56 89 TYR A N 1
ATOM 718 C CA . TYR A 1 89 ? 6.034 8.320 2.468 1.00 93.56 89 TYR A CA 1
ATOM 719 C C . TYR A 1 89 ? 4.849 8.508 3.432 1.00 93.56 89 TYR A C 1
ATOM 721 O O . TYR A 1 89 ? 4.071 9.452 3.281 1.00 93.56 89 TYR A O 1
ATOM 729 N N . ILE A 1 90 ? 4.706 7.622 4.420 1.00 96.81 90 ILE A N 1
ATOM 730 C CA . ILE A 1 90 ? 3.763 7.757 5.526 1.00 96.81 90 ILE A CA 1
ATOM 731 C C . ILE A 1 90 ? 4.582 8.127 6.755 1.00 96.81 90 ILE A C 1
ATOM 733 O O . ILE A 1 90 ? 5.339 7.311 7.259 1.00 96.81 90 ILE A O 1
ATOM 737 N N . ASP A 1 91 ? 4.453 9.357 7.234 1.00 96.25 91 ASP A N 1
ATOM 738 C CA . ASP A 1 91 ? 5.154 9.807 8.436 1.00 96.25 91 ASP A CA 1
ATOM 739 C C . ASP A 1 91 ? 4.273 10.798 9.211 1.00 96.25 91 ASP A C 1
ATOM 741 O O . ASP A 1 91 ? 4.400 12.016 9.061 1.00 96.25 91 ASP A O 1
ATOM 745 N N . PRO A 1 92 ? 3.327 10.297 10.026 1.00 95.56 92 PRO A N 1
ATOM 746 C CA . PRO A 1 92 ? 2.395 11.143 10.768 1.00 95.56 92 PRO A CA 1
ATOM 747 C C . PRO A 1 92 ? 3.080 12.060 11.794 1.00 95.56 92 PRO A C 1
ATOM 749 O O . PRO A 1 92 ? 2.481 13.060 12.200 1.00 95.56 92 PRO A O 1
ATOM 752 N N . ALA A 1 93 ? 4.309 11.728 12.210 1.00 97.19 93 ALA A N 1
ATOM 753 C CA . ALA A 1 93 ? 5.101 12.475 13.182 1.00 97.19 93 ALA A CA 1
ATOM 754 C C . ALA A 1 93 ? 6.010 13.532 12.542 1.00 97.19 93 ALA A C 1
ATOM 756 O O . ALA A 1 93 ? 6.491 14.422 13.254 1.00 97.19 93 ALA A O 1
ATOM 757 N N . LYS A 1 94 ? 6.230 13.467 11.221 1.00 96.94 94 LYS A N 1
ATOM 758 C CA . LYS A 1 94 ? 7.041 14.433 10.475 1.00 96.94 94 LYS A CA 1
ATOM 759 C C . LYS A 1 94 ? 6.629 15.856 10.814 1.00 96.94 94 LYS A C 1
ATOM 761 O O . LYS A 1 94 ? 5.443 16.174 10.804 1.00 96.94 94 LYS A O 1
ATOM 766 N N . LYS A 1 95 ? 7.601 16.738 11.057 1.00 96.06 95 LYS A N 1
ATOM 767 C CA . LYS A 1 95 ? 7.359 18.128 11.481 1.00 96.06 95 LYS A CA 1
ATOM 768 C C . LYS A 1 95 ? 6.312 18.846 10.621 1.00 96.06 95 LYS A C 1
ATOM 770 O O . LYS A 1 95 ? 5.462 19.540 11.171 1.00 96.06 95 LYS A O 1
ATOM 775 N N . GLU A 1 96 ? 6.361 18.667 9.301 1.00 95.56 96 GLU A N 1
ATOM 776 C CA . GLU A 1 96 ? 5.404 19.290 8.376 1.00 95.56 96 GLU A CA 1
ATOM 777 C C . GLU A 1 96 ? 3.986 18.700 8.475 1.00 95.56 96 GLU A C 1
ATOM 779 O O . GLU A 1 96 ? 3.012 19.413 8.266 1.00 95.56 96 GLU A O 1
ATOM 784 N N . PHE A 1 97 ? 3.851 17.419 8.827 1.00 96.81 97 PHE A N 1
ATOM 785 C CA . PHE A 1 97 ? 2.564 16.716 8.873 1.00 96.81 97 PHE A CA 1
ATOM 786 C C . PHE A 1 97 ? 1.970 16.636 10.273 1.00 96.81 97 PHE A C 1
ATOM 788 O O . PHE A 1 97 ? 0.776 16.404 10.417 1.00 96.81 97 PHE A O 1
ATOM 795 N N . ALA A 1 98 ? 2.761 16.883 11.313 1.00 97.44 98 ALA A N 1
ATOM 796 C CA . ALA A 1 98 ? 2.354 16.688 12.695 1.00 97.44 98 ALA A CA 1
ATOM 797 C C . ALA A 1 98 ? 1.100 17.513 13.059 1.00 97.44 98 ALA A C 1
ATOM 799 O O . ALA A 1 98 ? 0.228 17.040 13.789 1.00 97.44 98 ALA A O 1
ATOM 800 N N . ASN A 1 99 ? 0.973 18.743 12.549 1.00 97.31 99 ASN A N 1
ATOM 801 C CA . ASN A 1 99 ? -0.226 19.565 12.765 1.00 97.31 99 ASN A CA 1
ATOM 802 C C . ASN A 1 99 ? -1.449 19.010 12.029 1.00 97.31 99 ASN A C 1
ATOM 804 O O . ASN A 1 99 ? -2.537 18.981 12.601 1.00 97.31 99 ASN A O 1
ATOM 808 N N . ILE A 1 100 ? -1.259 18.517 10.804 1.00 98.12 100 ILE A N 1
ATOM 809 C CA . ILE A 1 100 ? -2.306 17.871 10.008 1.00 98.12 100 ILE A CA 1
ATOM 810 C C . ILE A 1 100 ? -2.782 16.598 10.720 1.00 98.12 100 ILE A C 1
ATOM 812 O O . ILE A 1 100 ? -3.975 16.437 10.958 1.00 98.12 100 ILE A O 1
ATOM 816 N N . THR A 1 101 ? -1.861 15.741 11.168 1.00 98.25 101 THR A N 1
ATOM 817 C CA . THR A 1 101 ? -2.166 14.518 11.925 1.00 98.25 101 THR A CA 1
ATOM 818 C C . THR A 1 101 ? -3.014 14.811 13.165 1.00 98.25 101 THR A C 1
ATOM 820 O O . THR A 1 101 ? -4.023 14.140 13.391 1.00 98.25 101 THR A O 1
ATOM 823 N N . ARG A 1 102 ? -2.681 15.864 13.929 1.00 98.12 102 ARG A N 1
ATOM 824 C CA . ARG A 1 102 ? -3.421 16.265 15.143 1.00 98.12 102 ARG A CA 1
ATOM 825 C C . ARG A 1 102 ? -4.871 16.664 14.898 1.00 98.12 102 ARG A C 1
ATOM 827 O O . ARG A 1 102 ? -5.682 16.527 15.815 1.00 98.12 102 ARG A O 1
ATOM 834 N N . LYS A 1 103 ? -5.230 17.091 13.682 1.00 97.94 103 LYS A N 1
ATOM 835 C CA . LYS A 1 103 ? -6.639 17.316 13.315 1.00 97.94 103 LYS A CA 1
ATOM 836 C C . LYS A 1 103 ? -7.465 16.032 13.421 1.00 97.94 103 LYS A C 1
ATOM 838 O O . LYS A 1 103 ? -8.648 16.092 13.741 1.00 97.94 103 LYS A O 1
ATOM 843 N N . PHE A 1 104 ? -6.838 14.877 13.191 1.00 98.12 104 PHE A N 1
ATOM 844 C CA . PHE A 1 104 ? -7.503 13.573 13.143 1.00 98.12 104 PHE A CA 1
ATOM 845 C C . PHE A 1 104 ? -7.230 12.704 14.371 1.00 98.12 104 PHE A C 1
ATOM 847 O O . PHE A 1 104 ? -8.033 11.827 14.680 1.00 98.12 104 PHE A O 1
ATOM 854 N N . THR A 1 105 ? -6.128 12.941 15.088 1.00 97.12 105 THR A N 1
ATOM 855 C CA . THR A 1 105 ? -5.778 12.182 16.297 1.00 97.12 105 THR A CA 1
ATOM 856 C C . THR A 1 105 ? -6.211 12.844 17.605 1.00 97.12 105 THR A C 1
ATOM 858 O O . THR A 1 105 ? -6.124 12.220 18.660 1.00 97.12 105 THR A O 1
ATOM 861 N N . GLY A 1 106 ? -6.632 14.111 17.560 1.00 93.19 106 GLY A N 1
ATOM 862 C CA . GLY A 1 106 ? -6.626 14.985 18.732 1.00 93.19 106 GLY A CA 1
ATOM 863 C C . GLY A 1 106 ? -5.220 15.538 18.995 1.00 93.19 106 GLY A C 1
ATOM 864 O O . GLY A 1 106 ? -4.246 15.085 18.389 1.00 93.19 106 GLY A O 1
ATOM 865 N N . GLN A 1 107 ? -5.117 16.538 19.876 1.00 92.25 107 GLN A N 1
ATOM 866 C CA . GLN A 1 107 ? -3.883 17.274 20.204 1.00 92.25 107 GLN A CA 1
ATOM 867 C C . GLN A 1 107 ? -2.859 16.408 20.965 1.00 92.25 107 GLN A C 1
ATOM 869 O O . GLN A 1 107 ? -2.537 16.665 22.122 1.00 92.25 107 GLN A O 1
ATOM 874 N N . LEU A 1 108 ? -2.361 15.358 20.313 1.00 94.31 108 LEU A N 1
ATOM 875 C CA . LEU A 1 108 ? -1.375 14.440 20.860 1.00 94.31 108 LEU A CA 1
ATOM 876 C C . LEU A 1 108 ? -0.016 15.134 21.034 1.00 94.31 108 LEU A C 1
ATOM 878 O O . LEU A 1 108 ? 0.395 15.924 20.171 1.00 94.31 108 LEU A O 1
ATOM 882 N N . PRO A 1 109 ? 0.728 14.835 22.110 1.00 96.06 109 PRO A N 1
ATOM 883 C CA . PRO A 1 109 ? 2.116 15.255 22.221 1.00 96.06 109 PRO A CA 1
ATOM 884 C C . PRO A 1 109 ? 2.953 14.614 21.107 1.00 96.06 109 PRO A C 1
ATOM 886 O O . PRO A 1 109 ? 2.592 13.590 20.535 1.00 96.06 109 PRO A O 1
ATOM 889 N N . GLN A 1 110 ? 4.094 15.224 20.784 1.00 95.56 110 GLN A N 1
ATOM 890 C CA . GLN A 1 110 ? 4.944 14.765 19.682 1.00 95.56 110 GLN A CA 1
ATOM 891 C C . GLN A 1 110 ? 5.368 13.294 19.819 1.00 95.56 110 GLN A C 1
ATOM 893 O O . GLN A 1 110 ? 5.297 12.555 18.845 1.00 95.56 110 GLN A O 1
ATOM 898 N N . LYS A 1 111 ? 5.713 12.860 21.035 1.00 95.12 111 LYS A N 1
ATOM 899 C CA . LYS A 1 111 ? 6.074 11.470 21.336 1.00 95.12 111 LYS A CA 1
ATOM 900 C C . LYS A 1 111 ? 4.979 10.472 20.931 1.00 95.12 111 LYS A C 1
ATOM 902 O O . LYS A 1 111 ? 5.271 9.423 20.380 1.00 95.12 111 LYS A O 1
ATOM 907 N N . ASP A 1 112 ? 3.716 10.824 21.151 1.00 96.44 112 ASP A N 1
ATOM 908 C CA . ASP A 1 112 ? 2.590 9.945 20.830 1.00 96.44 112 ASP A CA 1
ATOM 909 C C . ASP A 1 112 ? 2.343 9.861 19.317 1.00 96.44 112 ASP A C 1
ATOM 911 O O . ASP A 1 112 ? 1.807 8.862 18.841 1.00 96.44 112 ASP A O 1
ATOM 915 N N . LEU A 1 113 ? 2.746 10.884 18.550 1.00 97.12 113 LEU A N 1
ATOM 916 C CA . LEU A 1 113 ? 2.754 10.806 17.088 1.00 97.12 113 LEU A CA 1
ATOM 917 C C . LEU A 1 113 ? 3.850 9.872 16.576 1.00 97.12 113 LEU A C 1
ATOM 919 O O . LEU A 1 113 ? 3.623 9.153 15.609 1.00 97.12 113 LEU A O 1
ATOM 923 N N . GLU A 1 114 ? 5.020 9.876 17.216 1.00 96.25 114 GLU A N 1
ATOM 924 C CA . GLU A 1 114 ? 6.145 8.990 16.875 1.00 96.25 114 GLU A CA 1
ATOM 925 C C . GLU A 1 114 ? 5.802 7.508 17.114 1.00 96.25 114 GLU A C 1
ATOM 927 O O . GLU A 1 114 ? 6.339 6.632 16.438 1.00 96.25 114 GLU A O 1
ATOM 932 N N . ASP A 1 115 ? 4.842 7.229 18.002 1.00 95.88 115 ASP A N 1
ATOM 933 C CA . ASP A 1 115 ? 4.291 5.889 18.231 1.00 95.88 115 ASP A CA 1
ATOM 934 C C . ASP A 1 115 ? 3.307 5.427 17.129 1.00 95.88 115 ASP A C 1
ATOM 936 O O . ASP A 1 115 ? 2.881 4.263 17.116 1.00 95.88 115 ASP A O 1
ATOM 940 N N . ILE A 1 116 ? 2.916 6.304 16.194 1.00 97.44 116 ILE A N 1
ATOM 941 C CA . ILE A 1 116 ? 2.054 5.946 15.062 1.00 97.44 116 ILE A CA 1
ATOM 942 C C . ILE A 1 116 ? 2.895 5.238 13.991 1.00 97.44 116 ILE A C 1
ATOM 944 O O . ILE A 1 116 ? 3.624 5.860 13.221 1.00 97.44 116 ILE A O 1
ATOM 948 N N . PHE A 1 117 ? 2.756 3.914 13.904 1.00 97.44 117 PHE A N 1
ATOM 949 C CA . PHE A 1 117 ? 3.542 3.108 12.972 1.00 97.44 117 PHE A CA 1
ATOM 950 C C . PHE A 1 117 ? 3.158 3.349 11.492 1.00 97.44 117 PHE A C 1
ATOM 952 O O . PHE A 1 117 ? 1.985 3.201 11.143 1.00 97.44 117 PHE A O 1
ATOM 959 N N . PRO A 1 118 ? 4.117 3.611 10.583 1.00 96.81 118 PRO A N 1
ATOM 960 C CA . PRO A 1 118 ? 3.849 4.011 9.197 1.00 96.81 118 PRO A CA 1
ATOM 961 C C . PRO A 1 118 ? 3.535 2.828 8.254 1.00 96.81 118 PRO A C 1
ATOM 963 O O . PRO A 1 118 ? 4.245 2.600 7.277 1.00 96.81 118 PRO A O 1
ATOM 966 N N . MET A 1 119 ? 2.500 2.029 8.538 1.00 94.44 119 MET A N 1
ATOM 967 C CA . MET A 1 119 ? 2.218 0.782 7.790 1.00 94.44 119 MET A CA 1
ATOM 968 C C . MET A 1 119 ? 1.317 0.917 6.568 1.00 94.44 119 MET A C 1
ATOM 970 O O . MET A 1 119 ? 1.384 0.059 5.694 1.00 94.44 119 MET A O 1
ATOM 974 N N . GLY A 1 120 ? 0.420 1.907 6.509 1.00 95.12 120 GLY A N 1
ATOM 975 C CA . GLY A 1 120 ? -0.709 1.822 5.573 1.00 95.12 120 GLY A CA 1
ATOM 976 C C . GLY A 1 120 ? -1.504 0.508 5.717 1.00 95.12 120 GLY A C 1
ATOM 977 O O . GLY A 1 120 ? -1.314 -0.260 6.662 1.00 95.12 120 GLY A O 1
ATOM 978 N N . ASN A 1 121 ? -2.431 0.243 4.796 1.00 95.19 121 ASN A N 1
ATOM 979 C CA . ASN A 1 121 ? -3.310 -0.929 4.887 1.00 95.19 121 ASN A CA 1
ATOM 980 C C . ASN A 1 121 ? -2.670 -2.229 4.369 1.00 95.19 121 ASN A C 1
ATOM 982 O O . ASN A 1 121 ? -3.019 -3.299 4.858 1.00 95.19 121 ASN A O 1
ATOM 986 N N . ALA A 1 122 ? -1.781 -2.176 3.374 1.00 96.50 122 ALA A N 1
ATOM 987 C CA . ALA A 1 122 ? -1.256 -3.372 2.719 1.00 96.50 122 ALA A CA 1
ATOM 988 C C . ALA A 1 122 ? 0.199 -3.182 2.239 1.00 96.50 122 ALA A C 1
ATOM 990 O O . ALA A 1 122 ? 0.483 -2.156 1.628 1.00 96.50 122 ALA A O 1
ATOM 991 N N . PRO A 1 123 ? 1.099 -4.169 2.439 1.00 97.38 123 PRO A N 1
ATOM 992 C CA . PRO A 1 123 ? 0.848 -5.446 3.095 1.00 97.38 123 PRO A CA 1
ATOM 993 C C . PRO A 1 123 ? 0.908 -5.339 4.626 1.00 97.38 123 PRO A C 1
ATOM 995 O O . PRO A 1 123 ? 1.948 -5.012 5.202 1.00 97.38 123 PRO A O 1
ATOM 998 N N . THR A 1 124 ? -0.200 -5.698 5.274 1.00 97.62 124 THR A N 1
ATOM 999 C CA . THR A 1 124 ? -0.333 -5.699 6.736 1.00 97.62 124 THR A CA 1
ATOM 1000 C C . THR A 1 124 ? -0.978 -7.003 7.176 1.00 97.62 124 THR A C 1
ATOM 1002 O O . THR A 1 124 ? -2.047 -7.382 6.695 1.00 97.62 124 THR A O 1
ATOM 1005 N N . MET A 1 125 ? -0.306 -7.700 8.086 1.00 97.25 125 MET A N 1
ATOM 1006 C CA . MET A 1 125 ? -0.806 -8.882 8.771 1.00 97.25 125 MET A CA 1
ATOM 1007 C C . MET A 1 125 ? -1.271 -8.485 10.170 1.00 97.25 125 MET A C 1
ATOM 1009 O O . MET A 1 125 ? -0.536 -7.819 10.897 1.00 97.25 125 MET A O 1
ATOM 1013 N N . MET A 1 126 ? -2.484 -8.877 10.547 1.00 97.44 126 MET A N 1
ATOM 1014 C CA . MET A 1 126 ? -3.064 -8.584 11.862 1.00 97.44 126 MET A CA 1
ATOM 1015 C C . MET A 1 126 ? -4.104 -9.634 12.246 1.00 97.44 126 MET A C 1
ATOM 1017 O O . MET A 1 126 ? -4.465 -10.489 11.432 1.00 97.44 126 MET A O 1
ATOM 1021 N N . THR A 1 127 ? -4.595 -9.598 13.485 1.00 96.69 127 THR A N 1
ATOM 1022 C CA . THR A 1 127 ? -5.720 -10.461 13.858 1.00 96.69 127 THR A CA 1
ATOM 1023 C C . THR A 1 127 ? -6.991 -9.996 13.156 1.00 96.69 127 THR A C 1
ATOM 1025 O O . THR A 1 127 ? -7.171 -8.811 12.868 1.00 96.69 127 THR A O 1
ATOM 1028 N N . PHE A 1 128 ? -7.907 -10.921 12.876 1.00 96.00 128 PHE A N 1
ATOM 1029 C CA . PHE A 1 128 ? -9.191 -10.541 12.290 1.00 96.00 128 PHE A CA 1
ATOM 1030 C C . PHE A 1 128 ? -10.017 -9.650 13.237 1.00 96.00 128 PHE A C 1
ATOM 1032 O O . PHE A 1 128 ? -10.772 -8.792 12.779 1.00 96.00 128 PHE A O 1
ATOM 1039 N N . LEU A 1 129 ? -9.831 -9.799 14.554 1.00 96.06 129 LEU A N 1
ATOM 1040 C CA . LEU A 1 129 ? -10.439 -8.934 15.569 1.00 96.06 129 LEU A CA 1
ATOM 1041 C C . LEU A 1 129 ? -9.904 -7.500 15.499 1.00 96.06 129 LEU A C 1
ATOM 1043 O O . LEU A 1 129 ? -10.701 -6.562 15.519 1.00 96.06 129 LEU A O 1
ATOM 1047 N N . ASP A 1 130 ? -8.590 -7.324 15.350 1.00 97.19 130 ASP A N 1
ATOM 1048 C CA . ASP A 1 130 ? -7.994 -6.000 15.154 1.00 97.19 130 ASP A CA 1
ATOM 1049 C C . ASP A 1 130 ? -8.484 -5.372 13.850 1.00 97.19 130 ASP A C 1
ATOM 1051 O O . ASP A 1 130 ? -8.826 -4.193 13.814 1.00 97.19 130 ASP A O 1
ATOM 1055 N N . LEU A 1 131 ? -8.578 -6.148 12.764 1.00 97.38 131 LEU A N 1
ATOM 1056 C CA . LEU A 1 1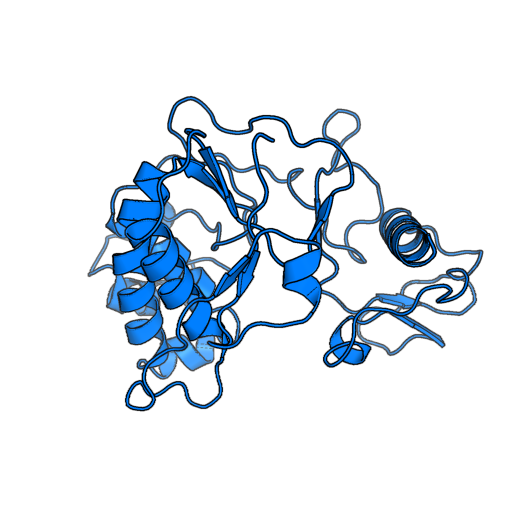31 ? -9.110 -5.610 11.513 1.00 97.38 131 LEU A CA 1
ATOM 1057 C C . LEU A 1 131 ? -10.555 -5.127 11.703 1.00 97.38 131 LEU A C 1
ATOM 1059 O O . LEU A 1 131 ? -10.881 -4.007 11.304 1.00 97.38 131 LEU A O 1
ATOM 1063 N N . LYS A 1 132 ? -11.409 -5.926 12.364 1.00 97.56 132 LYS A N 1
ATOM 1064 C CA . LYS A 1 132 ? -12.787 -5.530 12.700 1.00 97.56 132 LYS A CA 1
ATOM 1065 C C . LYS A 1 132 ? -12.821 -4.221 13.487 1.00 97.56 132 LYS A C 1
ATO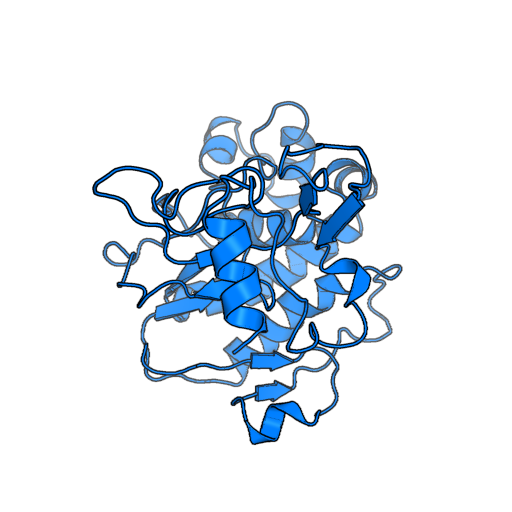M 1067 O O . LYS A 1 132 ? -13.598 -3.338 13.121 1.00 97.56 132 LYS A O 1
ATOM 1072 N N . SER A 1 133 ? -11.979 -4.074 14.513 1.00 97.56 133 SER A N 1
ATOM 1073 C CA . SER A 1 133 ? -11.944 -2.863 15.343 1.00 97.56 133 SER A CA 1
ATOM 1074 C C . SER A 1 133 ? -11.505 -1.622 14.553 1.00 97.56 133 SER A C 1
ATOM 1076 O O . SER A 1 133 ? -12.062 -0.541 14.756 1.00 97.56 133 SER A O 1
ATOM 1078 N N . VAL A 1 134 ? -10.586 -1.779 13.593 1.00 98.19 134 VAL A N 1
ATOM 1079 C CA . VAL A 1 134 ? -10.079 -0.687 12.746 1.00 98.19 134 VAL A CA 1
ATOM 1080 C C . VAL A 1 134 ? -11.090 -0.229 11.705 1.00 98.19 134 VAL A C 1
ATOM 1082 O O . VAL A 1 134 ? -11.210 0.974 11.488 1.00 98.19 134 VAL A O 1
ATOM 1085 N N . THR A 1 135 ? -11.819 -1.140 11.053 1.00 97.88 135 THR A N 1
ATOM 1086 C CA . THR A 1 135 ? -12.574 -0.836 9.817 1.00 97.88 135 THR A CA 1
ATOM 1087 C C . THR A 1 135 ? -13.489 0.394 9.897 1.00 97.88 135 THR A C 1
ATOM 1089 O O . THR A 1 135 ? -13.443 1.258 9.019 1.00 97.88 135 THR A O 1
ATOM 1092 N N . ASN A 1 136 ? -14.279 0.536 10.968 1.00 97.69 136 ASN A N 1
ATOM 1093 C CA . ASN A 1 136 ? -15.159 1.695 11.143 1.00 97.69 136 ASN A CA 1
ATOM 1094 C C . ASN A 1 136 ? -14.365 2.989 11.385 1.00 97.69 136 ASN A C 1
ATOM 1096 O O . ASN A 1 136 ? -14.707 4.048 10.857 1.00 97.69 136 ASN A O 1
ATOM 1100 N N . LYS A 1 137 ? -13.290 2.930 12.182 1.00 98.56 137 LYS A N 1
ATOM 1101 C CA . LYS A 1 137 ? -12.439 4.100 12.425 1.00 98.56 137 LYS A CA 1
ATOM 1102 C C . LYS A 1 137 ? -11.702 4.506 11.150 1.00 98.56 137 LYS A C 1
ATOM 1104 O O . LYS A 1 137 ? -11.650 5.692 10.852 1.00 98.56 137 LYS A O 1
ATOM 1109 N N . TRP A 1 138 ? -11.213 3.534 10.389 1.00 98.56 138 TRP A N 1
ATOM 1110 C CA . TRP A 1 138 ? -10.528 3.730 9.119 1.00 98.56 138 TRP A CA 1
ATOM 1111 C C . TRP A 1 138 ? -11.407 4.458 8.111 1.00 98.56 138 TRP A C 1
ATOM 1113 O O . TRP A 1 138 ? -10.985 5.483 7.590 1.00 98.56 138 TRP A O 1
ATOM 1123 N N . LEU A 1 139 ? -12.654 4.022 7.913 1.00 97.75 139 LEU A N 1
ATOM 1124 C CA . LEU A 1 139 ? -13.589 4.733 7.040 1.00 97.75 139 LEU A CA 1
ATOM 1125 C C . LEU A 1 139 ? -13.798 6.187 7.470 1.00 97.75 139 LEU A C 1
ATOM 1127 O O . LEU A 1 139 ? -13.654 7.100 6.660 1.00 97.75 139 LEU A O 1
ATOM 1131 N N . ASN A 1 140 ? -14.116 6.405 8.745 1.00 97.81 140 ASN A N 1
ATOM 1132 C CA . ASN A 1 140 ? -14.438 7.739 9.243 1.00 97.81 140 ASN A CA 1
ATOM 1133 C C . ASN A 1 140 ? -13.235 8.689 9.183 1.00 97.81 140 ASN A C 1
ATOM 1135 O O . ASN A 1 140 ? -13.388 9.842 8.787 1.00 97.81 140 ASN A O 1
ATOM 1139 N N . VAL A 1 141 ? -12.040 8.207 9.535 1.00 98.25 141 VAL A N 1
ATOM 1140 C CA . VAL A 1 141 ? -10.806 8.994 9.445 1.00 98.25 141 VAL A CA 1
ATOM 1141 C C . VAL A 1 141 ? -10.466 9.279 7.983 1.00 98.25 141 VAL A C 1
ATOM 1143 O O . VAL A 1 141 ? -10.219 10.431 7.655 1.00 98.25 141 VAL A O 1
ATOM 1146 N N . SER A 1 142 ? -10.528 8.291 7.086 1.00 97.94 142 SER A N 1
ATOM 1147 C CA . SER A 1 142 ? -10.262 8.505 5.656 1.00 97.94 142 SER A CA 1
ATOM 1148 C C . SER A 1 142 ? -11.217 9.526 5.031 1.00 97.94 142 SER A C 1
ATOM 1150 O O . SER A 1 142 ? -10.781 10.367 4.252 1.00 97.94 142 SER A O 1
ATOM 1152 N N . LEU A 1 143 ? -12.502 9.513 5.406 1.00 96.81 143 LEU A N 1
ATOM 1153 C CA . LEU A 1 143 ? -13.469 10.528 4.972 1.00 96.81 143 LEU A CA 1
ATOM 1154 C C . LEU A 1 143 ? -13.180 11.914 5.567 1.00 96.81 143 LEU A C 1
ATOM 1156 O O . LEU A 1 143 ? -13.370 12.914 4.881 1.00 96.81 143 LEU A O 1
ATOM 1160 N N . ALA A 1 144 ? -12.740 11.992 6.825 1.00 97.31 144 ALA A N 1
ATOM 116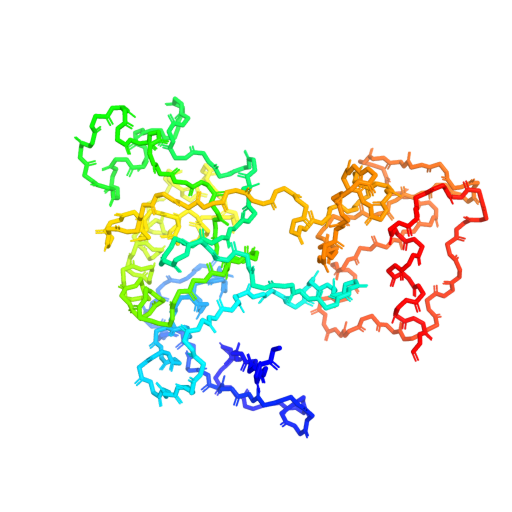1 C CA . ALA A 1 144 ? -12.370 13.259 7.455 1.00 97.31 144 ALA A CA 1
ATOM 1162 C C . ALA A 1 144 ? -11.121 13.868 6.804 1.00 97.31 144 ALA A C 1
ATOM 1164 O O . ALA A 1 144 ? -11.132 15.044 6.456 1.00 97.31 144 ALA A O 1
ATOM 1165 N N . ILE A 1 145 ? -10.089 13.052 6.572 1.00 97.69 145 ILE A N 1
ATOM 1166 C CA . ILE A 1 145 ? -8.872 13.433 5.843 1.00 97.69 145 ILE A CA 1
ATOM 1167 C C . ILE A 1 145 ? -9.231 13.936 4.452 1.00 97.69 145 ILE A C 1
ATOM 1169 O O . ILE A 1 145 ? -8.804 15.010 4.046 1.00 97.69 145 ILE A O 1
ATOM 1173 N N . PHE A 1 146 ? -10.082 13.195 3.746 1.00 96.50 146 PHE A N 1
ATOM 1174 C CA . PHE A 1 146 ? -10.515 13.573 2.414 1.00 96.50 146 PHE A CA 1
ATOM 1175 C C . PHE A 1 146 ? -11.281 14.907 2.378 1.00 96.50 146 PHE A C 1
ATOM 1177 O O . PHE A 1 146 ? -11.298 15.572 1.349 1.00 96.50 146 PHE A O 1
ATOM 1184 N N . LYS A 1 147 ? -11.931 15.326 3.462 1.00 95.69 147 LYS A N 1
ATOM 1185 C CA . LYS A 1 147 ? -12.640 16.614 3.519 1.00 95.69 147 LYS A CA 1
ATOM 1186 C C . LYS A 1 147 ? -11.744 17.785 3.932 1.00 95.69 147 LYS A C 1
ATOM 1188 O O . LYS A 1 147 ? -12.172 18.925 3.804 1.00 95.69 147 LYS A O 1
ATOM 1193 N N . ASP A 1 148 ? -10.533 17.525 4.421 1.00 97.25 148 ASP A N 1
ATOM 1194 C CA . ASP A 1 148 ? -9.575 18.557 4.818 1.00 97.25 148 ASP A CA 1
ATOM 1195 C C . ASP A 1 148 ? -8.639 18.883 3.647 1.00 97.25 148 ASP A C 1
ATOM 1197 O O . ASP A 1 148 ? -7.819 18.061 3.241 1.00 97.25 148 ASP A O 1
ATOM 1201 N N . ASP A 1 149 ? -8.755 20.091 3.093 1.00 96.19 149 ASP A N 1
ATOM 1202 C CA . ASP A 1 149 ? -8.008 20.481 1.890 1.00 96.19 149 ASP A CA 1
ATOM 1203 C C . ASP A 1 149 ? -6.482 20.491 2.099 1.00 96.19 149 ASP A C 1
ATOM 1205 O O . ASP A 1 149 ? -5.729 20.204 1.168 1.00 96.19 149 ASP A O 1
ATOM 1209 N N . GLU A 1 150 ? -6.008 20.783 3.315 1.00 97.56 150 GLU A N 1
ATOM 1210 C CA . GLU A 1 150 ? -4.577 20.738 3.642 1.00 97.56 150 GLU A CA 1
ATOM 1211 C C . GLU A 1 150 ? -4.068 19.291 3.643 1.00 97.56 150 GLU A C 1
ATOM 1213 O O . GLU A 1 150 ? -3.086 18.986 2.967 1.00 97.56 150 GLU A O 1
ATOM 1218 N N . ALA A 1 151 ? -4.769 18.380 4.323 1.00 97.31 151 ALA A N 1
ATOM 1219 C CA . ALA A 1 151 ? -4.420 16.964 4.340 1.00 97.31 151 ALA A CA 1
ATOM 1220 C C . ALA A 1 151 ? -4.472 16.345 2.937 1.00 97.31 151 ALA A C 1
ATOM 1222 O O . ALA A 1 151 ? -3.557 15.617 2.552 1.00 97.31 151 ALA A O 1
ATOM 1223 N N . GLN A 1 152 ? -5.498 16.672 2.144 1.00 94.56 152 GLN A N 1
ATOM 1224 C CA . GLN A 1 152 ? -5.590 16.231 0.753 1.00 94.56 152 GLN A CA 1
ATOM 1225 C C . GLN A 1 152 ? -4.395 16.683 -0.080 1.00 94.56 152 GLN A C 1
ATOM 1227 O O . GLN A 1 152 ? -3.835 15.896 -0.845 1.00 94.56 152 GLN A O 1
ATOM 1232 N N . LYS A 1 153 ? -4.029 17.961 0.038 1.00 95.50 153 LYS A N 1
ATOM 1233 C CA . LYS A 1 153 ? -2.939 18.548 -0.734 1.00 95.50 153 LYS A CA 1
ATOM 1234 C C . LYS A 1 153 ? -1.602 17.905 -0.376 1.00 95.50 153 LYS A C 1
ATOM 1236 O O . LYS A 1 153 ? -0.841 17.563 -1.276 1.00 95.50 153 LYS A O 1
ATOM 1241 N N . GLU A 1 154 ? -1.327 17.743 0.915 1.00 97.06 154 GLU A N 1
ATOM 1242 C CA . GLU A 1 154 ? -0.026 17.273 1.395 1.00 97.06 154 GLU A CA 1
ATOM 1243 C C . GLU A 1 154 ? 0.130 15.747 1.295 1.00 97.06 154 GLU A C 1
ATOM 1245 O O . GLU A 1 154 ? 1.206 15.257 0.951 1.00 97.06 154 GLU A O 1
ATOM 1250 N N . TRP A 1 155 ? -0.928 14.969 1.548 1.00 96.94 155 TRP A N 1
ATOM 1251 C CA . TRP A 1 155 ? -0.865 13.499 1.504 1.00 96.94 155 TRP A CA 1
ATOM 1252 C C . TRP A 1 155 ? -1.302 12.903 0.163 1.00 96.94 155 TRP A C 1
ATOM 1254 O O . TRP A 1 155 ? -0.976 11.752 -0.142 1.00 96.94 155 TRP A O 1
ATOM 1264 N N . GLY A 1 156 ? -2.009 13.670 -0.669 1.00 94.69 156 GLY A N 1
ATOM 1265 C CA . GLY A 1 156 ? -2.340 13.308 -2.043 1.00 94.69 156 GLY A CA 1
ATOM 1266 C C . GLY A 1 156 ? -2.973 11.921 -2.176 1.00 94.69 156 GLY A C 1
ATOM 1267 O O . GLY A 1 156 ? -3.927 11.565 -1.484 1.00 94.69 156 GLY A O 1
ATOM 1268 N N . TRP A 1 157 ? -2.430 11.103 -3.083 1.00 92.25 157 TRP A N 1
ATOM 1269 C CA . TRP A 1 157 ? -2.994 9.788 -3.407 1.00 92.25 157 TRP A CA 1
ATOM 1270 C C . TRP A 1 157 ? -2.941 8.780 -2.248 1.00 92.25 157 TRP A C 1
ATOM 1272 O O . TRP A 1 157 ? -3.751 7.853 -2.211 1.00 92.25 157 TRP A O 1
ATOM 1282 N N . VAL A 1 158 ? -2.019 8.953 -1.294 1.00 95.31 158 VAL A N 1
ATOM 1283 C CA . VAL A 1 158 ? -1.813 8.022 -0.168 1.00 95.31 158 VAL A CA 1
ATOM 1284 C C . VAL A 1 158 ? -2.570 8.438 1.097 1.00 95.31 158 VAL A C 1
ATOM 1286 O O . VAL A 1 158 ? -2.412 7.808 2.141 1.00 95.31 158 VAL A O 1
ATOM 1289 N N . GLN A 1 159 ? -3.424 9.462 1.018 1.00 97.19 159 GLN A N 1
ATOM 1290 C CA . GLN A 1 159 ? -4.207 9.971 2.150 1.00 97.19 159 GLN A CA 1
ATOM 1291 C C . GLN A 1 159 ? -5.048 8.892 2.857 1.00 97.19 159 GLN A C 1
ATOM 1293 O O . GLN A 1 159 ? -5.183 8.902 4.078 1.00 97.19 159 GLN A O 1
ATOM 1298 N N . GLU A 1 160 ? -5.570 7.910 2.118 1.00 97.38 160 GLU A N 1
ATOM 1299 C CA . GLU A 1 160 ? -6.314 6.795 2.708 1.00 97.38 160 GLU A CA 1
ATOM 1300 C C . GLU A 1 160 ? -5.396 5.891 3.555 1.00 97.38 160 GLU A C 1
ATOM 1302 O O . GLU A 1 160 ? -5.782 5.491 4.652 1.00 97.38 160 GLU A O 1
ATOM 1307 N N . MET A 1 161 ? -4.144 5.673 3.134 1.00 98.12 161 MET A N 1
ATOM 1308 C CA . MET A 1 161 ? -3.159 4.908 3.913 1.00 98.12 161 MET A CA 1
ATOM 1309 C C . MET A 1 161 ? -2.758 5.630 5.211 1.00 98.12 161 MET A C 1
ATOM 1311 O O . MET A 1 161 ? -2.513 4.971 6.229 1.00 98.12 161 MET A O 1
ATOM 1315 N N . TYR A 1 162 ? -2.737 6.972 5.211 1.00 98.44 162 TYR A N 1
ATOM 1316 C CA . TYR A 1 162 ? -2.670 7.763 6.449 1.00 98.44 162 TYR A CA 1
ATOM 1317 C C . TYR A 1 162 ? -3.904 7.508 7.316 1.00 98.44 162 TYR A C 1
ATOM 1319 O O . TYR A 1 162 ? -3.770 7.283 8.518 1.00 98.44 162 TYR A O 1
ATOM 1327 N N . GLY A 1 163 ? -5.092 7.455 6.708 1.00 98.44 163 GLY A N 1
ATOM 1328 C CA . GLY A 1 163 ? -6.335 7.106 7.389 1.00 98.44 163 GLY A CA 1
ATOM 1329 C C . GLY A 1 163 ? -6.290 5.744 8.079 1.00 98.44 163 GLY A C 1
ATOM 1330 O O . GLY A 1 163 ? -6.660 5.655 9.248 1.00 98.44 163 GLY A O 1
ATOM 1331 N N . PHE A 1 164 ? -5.775 4.701 7.419 1.00 98.62 164 PHE A N 1
ATOM 1332 C CA . PHE A 1 164 ? -5.591 3.379 8.034 1.00 98.62 164 PHE A CA 1
ATOM 1333 C C . PHE A 1 164 ? -4.599 3.420 9.203 1.00 98.62 164 PHE A C 1
ATOM 1335 O O . PHE A 1 164 ? -4.864 2.882 10.280 1.00 98.62 164 PHE A O 1
ATOM 1342 N N . THR A 1 165 ? -3.462 4.084 8.994 1.00 98.31 165 THR A N 1
ATOM 1343 C CA . THR A 1 165 ? -2.387 4.234 9.983 1.00 98.31 165 THR A CA 1
ATOM 1344 C C . THR A 1 165 ? -2.888 4.941 11.250 1.00 98.31 165 THR A C 1
ATOM 1346 O O . THR A 1 165 ? -2.764 4.415 12.358 1.00 98.31 165 THR A O 1
ATOM 1349 N N . ILE A 1 166 ? -3.542 6.092 11.084 1.00 98.56 166 ILE A N 1
ATOM 1350 C CA . ILE A 1 166 ? -4.132 6.876 12.175 1.00 98.56 166 ILE A CA 1
ATOM 1351 C C . ILE A 1 166 ? -5.264 6.096 12.849 1.00 98.56 166 ILE A C 1
ATOM 1353 O O . ILE A 1 166 ? -5.324 6.034 14.075 1.00 98.56 166 ILE A O 1
ATOM 1357 N N . ALA A 1 167 ? -6.150 5.459 12.080 1.00 98.62 167 ALA A N 1
ATOM 1358 C CA . ALA A 1 167 ? -7.251 4.683 12.637 1.00 98.62 167 ALA A CA 1
ATOM 1359 C C . ALA A 1 167 ? -6.770 3.510 13.492 1.00 98.62 167 ALA A C 1
ATOM 1361 O O . ALA A 1 167 ? -7.309 3.295 14.575 1.00 98.62 167 ALA A O 1
ATOM 1362 N N . SER A 1 168 ? -5.734 2.805 13.037 1.00 98.44 168 SER A N 1
ATOM 1363 C CA . SER A 1 168 ? -5.099 1.721 13.787 1.00 98.44 168 SER A CA 1
ATOM 1364 C C . SER A 1 168 ? -4.584 2.216 15.134 1.00 98.44 168 SER A C 1
ATOM 1366 O O . SER A 1 168 ? -4.902 1.643 16.178 1.00 98.44 168 SER A O 1
ATOM 1368 N N . TYR A 1 169 ? -3.883 3.351 15.140 1.00 98.19 169 TYR A N 1
ATOM 1369 C CA . TYR A 1 169 ? -3.460 3.978 16.385 1.00 98.19 169 TYR A CA 1
ATOM 1370 C C . TYR A 1 169 ? -4.658 4.368 17.275 1.00 98.19 169 TYR A C 1
ATOM 1372 O O . TYR A 1 169 ? -4.674 4.092 18.476 1.00 98.19 169 TYR A O 1
ATOM 1380 N N . LEU A 1 170 ? -5.709 4.961 16.716 1.00 98.12 170 LEU A N 1
ATOM 1381 C CA . LEU A 1 170 ? -6.861 5.416 17.500 1.00 98.12 170 LEU A CA 1
ATOM 1382 C C . LEU A 1 170 ? -7.673 4.286 18.143 1.00 98.12 170 LEU A C 1
ATOM 1384 O O . LEU A 1 170 ? -8.328 4.526 19.154 1.00 98.12 170 LEU A O 1
ATOM 1388 N N . VAL A 1 171 ? -7.631 3.069 17.597 1.00 97.88 171 VAL A N 1
ATOM 1389 C CA . VAL A 1 171 ? -8.308 1.899 18.190 1.00 97.88 171 VAL A CA 1
ATOM 1390 C C . VAL A 1 171 ? -7.408 1.088 19.126 1.00 97.88 171 VAL A C 1
ATOM 1392 O O . VAL A 1 171 ? -7.810 0.032 19.601 1.00 97.88 171 VAL A O 1
ATOM 1395 N N . GLY A 1 172 ? -6.202 1.583 19.420 1.00 96.94 172 GLY A N 1
ATOM 1396 C CA . GLY A 1 172 ? -5.293 0.967 20.390 1.00 96.94 172 GLY A CA 1
ATOM 1397 C C . GLY A 1 172 ? -4.290 -0.028 19.803 1.00 96.94 172 GLY A C 1
ATOM 1398 O O . GLY A 1 172 ? -3.551 -0.645 20.566 1.00 96.94 172 GLY A O 1
ATOM 1399 N N . ILE A 1 173 ? -4.191 -0.159 18.476 1.00 96.19 173 ILE A N 1
ATOM 1400 C CA . ILE A 1 173 ? -3.142 -0.986 17.868 1.00 96.19 173 ILE A CA 1
ATOM 1401 C C . ILE A 1 173 ? -1.792 -0.300 18.071 1.00 96.19 173 ILE A C 1
ATOM 1403 O O . ILE A 1 173 ? -1.586 0.851 17.680 1.00 96.19 173 ILE A O 1
ATOM 1407 N N . ARG A 1 174 ? -0.874 -1.012 18.719 1.00 93.25 174 ARG A N 1
ATOM 1408 C CA . ARG A 1 174 ? 0.488 -0.573 19.048 1.00 93.25 174 ARG A CA 1
ATOM 1409 C C . ARG A 1 174 ? 1.473 -1.702 18.757 1.00 93.25 174 ARG A C 1
ATOM 1411 O O . ARG A 1 174 ? 1.067 -2.833 18.492 1.00 93.25 174 ARG A O 1
ATOM 1418 N N . ASN A 1 175 ? 2.769 -1.405 18.871 1.00 92.94 175 ASN A N 1
ATOM 1419 C CA . ASN A 1 175 ? 3.854 -2.389 18.774 1.00 92.94 175 ASN A CA 1
ATOM 1420 C C . ASN A 1 175 ? 3.849 -3.180 17.455 1.00 92.94 175 ASN A C 1
ATOM 1422 O O . ASN A 1 175 ? 4.128 -4.378 17.437 1.00 92.94 175 ASN A O 1
ATOM 1426 N N . VAL A 1 176 ? 3.522 -2.512 16.346 1.00 96.56 176 VAL A N 1
ATOM 1427 C CA . VAL A 1 176 ? 3.559 -3.125 15.015 1.00 96.56 176 VAL A CA 1
ATOM 1428 C C . VAL A 1 176 ? 4.998 -3.534 14.691 1.00 96.56 176 VAL A C 1
ATOM 1430 O O . VAL A 1 176 ? 5.931 -2.734 14.760 1.00 96.56 176 VAL A O 1
ATOM 1433 N N . SER A 1 177 ? 5.189 -4.802 14.345 1.00 95.69 177 SER A N 1
ATOM 1434 C CA . SER A 1 177 ? 6.477 -5.351 13.941 1.00 95.69 177 SER A CA 1
ATOM 1435 C C . SER A 1 177 ? 6.807 -4.918 12.513 1.00 95.69 177 SER A C 1
ATOM 1437 O O . SER A 1 177 ? 6.099 -5.259 11.565 1.00 95.69 177 SER A O 1
ATOM 1439 N N . ALA A 1 178 ? 7.911 -4.187 12.347 1.00 96.25 178 ALA A N 1
ATOM 1440 C CA . ALA A 1 178 ? 8.404 -3.777 11.036 1.00 96.25 178 ALA A CA 1
ATOM 1441 C C . ALA A 1 178 ? 9.098 -4.934 10.303 1.00 96.25 178 ALA A C 1
ATOM 1443 O O . ALA A 1 178 ? 10.114 -5.464 10.764 1.00 96.25 178 ALA A O 1
ATOM 1444 N N . HIS A 1 179 ? 8.613 -5.271 9.109 1.00 96.81 179 HIS A N 1
ATOM 1445 C CA . HIS A 1 179 ? 9.206 -6.296 8.252 1.00 96.81 179 HIS A CA 1
ATOM 1446 C C . HIS A 1 179 ? 9.630 -5.720 6.899 1.00 96.81 179 HIS A C 1
ATOM 1448 O O . HIS A 1 179 ? 8.934 -5.853 5.902 1.00 96.81 179 HIS A O 1
ATOM 1454 N N . LEU A 1 180 ? 10.839 -5.151 6.836 1.00 96.69 180 LEU A N 1
ATOM 1455 C CA . LEU A 1 180 ? 11.406 -4.611 5.586 1.00 96.69 180 LEU A CA 1
ATOM 1456 C C . LEU A 1 180 ? 11.535 -5.646 4.457 1.00 96.69 180 LEU A C 1
ATOM 1458 O O . LEU A 1 180 ? 11.481 -5.291 3.293 1.00 96.69 180 LEU A O 1
ATOM 1462 N N . ASN A 1 181 ? 11.698 -6.931 4.781 1.00 96.94 181 ASN A N 1
ATOM 1463 C CA . ASN A 1 181 ? 11.749 -7.998 3.780 1.00 96.94 181 ASN A CA 1
ATOM 1464 C C . ASN A 1 181 ? 10.368 -8.609 3.473 1.00 96.94 181 ASN A C 1
ATOM 1466 O O . ASN A 1 181 ? 10.292 -9.628 2.792 1.00 96.94 181 ASN A O 1
ATOM 1470 N N . LEU A 1 182 ? 9.275 -8.029 3.984 1.00 97.44 182 LEU A N 1
ATOM 1471 C CA . LEU A 1 182 ? 7.923 -8.434 3.595 1.00 97.44 182 LEU A CA 1
ATOM 1472 C C . LEU A 1 182 ? 7.689 -8.150 2.110 1.00 97.44 182 LEU A C 1
ATOM 1474 O O . LEU A 1 182 ? 7.128 -8.994 1.418 1.00 97.44 182 LEU A O 1
ATOM 1478 N N . MET A 1 183 ? 8.182 -7.016 1.614 1.00 97.62 183 MET A N 1
ATOM 1479 C CA . MET A 1 183 ? 7.903 -6.530 0.270 1.00 97.62 183 MET A CA 1
ATOM 1480 C C . MET A 1 183 ? 9.149 -5.913 -0.371 1.00 97.62 183 MET A C 1
ATOM 1482 O O . MET A 1 183 ? 9.870 -5.170 0.287 1.00 97.62 183 MET A O 1
ATOM 1486 N N . ALA A 1 184 ? 9.382 -6.220 -1.644 1.00 98.00 184 ALA A N 1
ATOM 1487 C CA . ALA A 1 184 ? 10.348 -5.555 -2.511 1.00 98.00 184 ALA A CA 1
ATOM 1488 C C . ALA A 1 184 ? 9.646 -4.541 -3.418 1.00 98.00 184 ALA A C 1
ATOM 1490 O O . ALA A 1 184 ? 8.512 -4.770 -3.842 1.00 98.00 184 ALA A O 1
ATOM 1491 N N . GLN A 1 185 ? 10.345 -3.470 -3.778 1.00 96.19 185 GLN A N 1
ATOM 1492 C CA . GLN A 1 185 ? 9.856 -2.381 -4.618 1.00 96.19 185 GLN A CA 1
ATOM 1493 C C . GLN A 1 185 ? 10.772 -2.178 -5.840 1.00 96.19 185 GLN A C 1
ATOM 1495 O O . GLN A 1 185 ? 11.568 -1.233 -5.881 1.00 96.19 185 GLN A O 1
ATOM 1500 N N . PRO A 1 186 ? 10.707 -3.052 -6.862 1.00 96.81 186 PRO A N 1
ATOM 1501 C CA . PRO A 1 186 ? 11.394 -2.796 -8.125 1.00 96.81 186 PRO A CA 1
ATOM 1502 C C . PRO A 1 186 ? 10.858 -1.510 -8.792 1.00 96.81 186 PRO A C 1
ATOM 1504 O O . PRO A 1 186 ? 9.688 -1.162 -8.616 1.00 96.81 186 PRO A O 1
ATOM 1507 N N . PRO A 1 187 ? 11.689 -0.787 -9.563 1.00 96.00 187 PRO A N 1
ATOM 1508 C CA . PRO A 1 187 ? 13.054 -1.137 -9.968 1.00 96.00 187 PRO A CA 1
ATOM 1509 C C . PRO A 1 187 ? 14.141 -0.795 -8.929 1.00 96.00 187 PRO A C 1
ATOM 1511 O O . PRO A 1 187 ? 15.317 -1.040 -9.196 1.00 96.00 187 PRO A O 1
ATOM 1514 N N . TRP A 1 188 ? 13.773 -0.245 -7.765 1.00 95.75 188 TRP A N 1
ATOM 1515 C CA . TRP A 1 188 ? 14.720 0.184 -6.727 1.00 95.75 188 TRP A CA 1
ATOM 1516 C C . TRP A 1 188 ? 15.354 -0.997 -5.995 1.00 95.75 188 TRP A C 1
ATOM 1518 O O . TRP A 1 188 ? 16.573 -1.048 -5.833 1.00 95.75 188 TRP A O 1
ATOM 1528 N N . ASP A 1 189 ? 14.545 -1.989 -5.629 1.00 96.94 189 ASP A N 1
ATOM 1529 C CA . ASP A 1 189 ? 15.061 -3.297 -5.246 1.00 96.94 189 ASP A CA 1
ATOM 1530 C C . ASP A 1 189 ? 15.453 -4.088 -6.499 1.00 96.94 189 ASP A C 1
ATOM 1532 O O . ASP A 1 189 ? 14.674 -4.227 -7.448 1.00 96.94 189 ASP A O 1
ATOM 1536 N N . THR A 1 190 ? 16.674 -4.630 -6.502 1.00 96.81 190 THR A N 1
ATOM 1537 C CA . THR A 1 190 ? 17.229 -5.361 -7.658 1.00 96.81 190 THR A CA 1
ATOM 1538 C C . THR A 1 190 ? 17.431 -6.852 -7.408 1.00 96.81 190 THR A C 1
ATOM 1540 O O . THR A 1 190 ? 17.591 -7.623 -8.357 1.00 96.81 190 THR A O 1
ATOM 1543 N N . GLN A 1 191 ? 17.424 -7.275 -6.142 1.00 96.94 191 GLN A N 1
ATOM 1544 C CA . GLN A 1 191 ? 17.705 -8.644 -5.712 1.00 96.94 191 GLN A CA 1
ATOM 1545 C C . GLN A 1 191 ? 16.486 -9.271 -5.038 1.00 96.94 191 GLN A C 1
ATOM 1547 O O . GLN A 1 191 ? 15.674 -8.588 -4.432 1.00 96.94 191 GLN A O 1
ATOM 1552 N N . LEU A 1 192 ? 16.395 -10.602 -5.071 1.00 95.94 192 LEU A N 1
ATOM 1553 C CA . LEU A 1 192 ? 15.277 -11.371 -4.496 1.00 95.94 192 LEU A CA 1
ATOM 1554 C C . LEU A 1 192 ? 15.242 -11.398 -2.953 1.00 95.94 192 LEU A C 1
ATOM 1556 O O . LEU A 1 192 ? 14.336 -12.000 -2.360 1.00 95.94 192 LEU A O 1
ATOM 1560 N N . SER A 1 193 ? 16.221 -10.759 -2.312 1.00 97.31 193 SER A N 1
ATOM 1561 C CA . SER A 1 193 ? 16.397 -10.722 -0.865 1.00 97.31 193 SER A CA 1
ATOM 1562 C C . SER A 1 193 ? 16.964 -9.380 -0.411 1.00 97.31 193 SER A C 1
ATOM 1564 O O . SER A 1 193 ? 17.861 -8.847 -1.062 1.00 97.31 193 SER A O 1
ATOM 1566 N N . LEU A 1 194 ? 16.504 -8.898 0.747 1.00 97.00 194 LEU A N 1
ATOM 1567 C CA . LEU A 1 194 ? 17.042 -7.712 1.423 1.00 97.00 194 LEU A CA 1
ATOM 1568 C C . LEU A 1 194 ? 18.455 -7.976 1.965 1.00 97.00 194 LEU A C 1
ATOM 1570 O O . LEU A 1 194 ? 19.353 -7.150 1.854 1.00 97.00 194 LEU A O 1
ATOM 1574 N N . THR A 1 195 ? 18.655 -9.152 2.564 1.00 96.38 195 THR A N 1
ATOM 1575 C CA . THR A 1 195 ? 19.967 -9.665 2.989 1.00 96.38 195 THR A CA 1
ATOM 1576 C C . THR A 1 195 ? 20.057 -11.154 2.667 1.00 96.38 195 THR A C 1
ATOM 1578 O O . THR A 1 195 ? 19.050 -11.788 2.351 1.00 96.38 195 THR A O 1
ATOM 1581 N N . ARG A 1 196 ? 21.242 -11.763 2.809 1.00 92.25 196 ARG A N 1
ATOM 1582 C CA . ARG A 1 196 ? 21.436 -13.204 2.556 1.00 92.25 196 ARG A CA 1
ATOM 1583 C C . ARG A 1 196 ? 20.457 -14.108 3.326 1.00 92.25 196 ARG A C 1
ATOM 1585 O O . ARG A 1 196 ? 20.085 -15.153 2.808 1.00 92.25 196 ARG A O 1
ATOM 1592 N N . SER A 1 197 ? 20.035 -13.715 4.529 1.00 94.50 197 SER A N 1
ATOM 1593 C CA . SER A 1 197 ? 19.107 -14.474 5.385 1.00 94.50 197 SER A CA 1
ATOM 1594 C C . SER A 1 197 ? 17.677 -13.921 5.409 1.00 94.50 197 SER A C 1
ATOM 1596 O O . SER A 1 197 ? 16.815 -14.492 6.074 1.00 94.50 197 SER A O 1
ATOM 1598 N N . ARG A 1 198 ? 17.400 -12.815 4.707 1.00 96.12 198 ARG A N 1
ATOM 1599 C CA . ARG A 1 198 ? 16.094 -12.138 4.714 1.00 96.12 198 ARG A CA 1
ATOM 1600 C C . ARG A 1 198 ? 15.559 -12.004 3.294 1.00 96.12 198 ARG A C 1
ATOM 1602 O O . ARG A 1 198 ? 15.771 -10.969 2.656 1.00 96.12 198 ARG A O 1
ATOM 1609 N N . PRO A 1 199 ? 14.882 -13.038 2.780 1.00 97.38 199 PRO A N 1
ATOM 1610 C CA . PRO A 1 199 ? 14.407 -13.027 1.411 1.00 97.38 199 PRO A CA 1
ATOM 1611 C C . PRO A 1 199 ? 13.079 -12.234 1.324 1.00 97.38 199 PRO A C 1
ATOM 1613 O O . PRO A 1 199 ? 12.349 -12.149 2.316 1.00 97.38 199 PRO A O 1
ATOM 1616 N N . TYR A 1 200 ? 12.771 -11.628 0.166 1.00 98.06 200 TYR A N 1
ATOM 1617 C CA . TYR A 1 200 ? 11.556 -10.811 -0.043 1.00 98.06 200 TYR A CA 1
ATOM 1618 C C . TYR A 1 200 ? 10.301 -11.626 -0.352 1.00 98.06 200 TYR A C 1
ATOM 1620 O O . TYR A 1 200 ? 10.320 -12.379 -1.318 1.00 98.06 200 TYR A O 1
ATOM 1628 N N . TYR A 1 201 ? 9.216 -11.513 0.409 1.00 97.75 201 TYR A N 1
ATOM 1629 C CA . TYR A 1 201 ? 8.048 -12.384 0.199 1.00 97.75 201 TYR A CA 1
ATOM 1630 C C . TYR A 1 201 ? 7.071 -11.895 -0.869 1.00 97.75 201 TYR A C 1
ATOM 1632 O O . TYR A 1 201 ? 6.501 -12.711 -1.591 1.00 97.75 201 TYR A O 1
ATOM 1640 N N . ILE A 1 202 ? 6.904 -10.582 -0.970 1.00 98.12 202 ILE A N 1
ATOM 1641 C CA . ILE A 1 202 ? 6.034 -9.915 -1.934 1.00 98.12 202 ILE A CA 1
ATOM 1642 C C . ILE A 1 202 ? 6.898 -9.048 -2.852 1.00 98.12 202 ILE A C 1
ATOM 1644 O O . ILE A 1 202 ? 7.861 -8.430 -2.403 1.00 98.12 202 ILE A O 1
ATOM 1648 N N . LEU A 1 203 ? 6.553 -8.986 -4.131 1.00 98.00 203 LEU A N 1
ATOM 1649 C CA . LEU A 1 203 ? 7.032 -7.979 -5.072 1.00 98.00 203 LEU A CA 1
ATOM 1650 C C . LEU A 1 203 ? 5.886 -7.009 -5.353 1.00 98.00 203 LEU A C 1
ATOM 1652 O O . LEU A 1 203 ? 4.815 -7.437 -5.773 1.00 98.00 203 LEU A O 1
ATOM 1656 N N . HIS A 1 204 ? 6.117 -5.715 -5.134 1.00 97.31 204 HIS A N 1
ATOM 1657 C CA . HIS A 1 204 ? 5.148 -4.654 -5.405 1.00 97.31 204 HIS A CA 1
ATOM 1658 C C . HIS A 1 204 ? 5.544 -3.854 -6.644 1.00 97.31 204 HIS A C 1
ATOM 1660 O O . HIS A 1 204 ? 6.476 -3.051 -6.607 1.00 97.31 204 HIS A O 1
ATOM 1666 N N . TYR A 1 205 ? 4.839 -4.060 -7.758 1.00 95.00 205 TYR A N 1
ATOM 1667 C CA . TYR A 1 205 ? 5.185 -3.449 -9.050 1.00 95.00 205 TYR A CA 1
ATOM 1668 C C . TYR A 1 205 ? 4.529 -2.073 -9.259 1.00 95.00 205 TYR A C 1
ATOM 1670 O O . TYR A 1 205 ? 3.873 -1.788 -10.260 1.00 95.00 205 TYR A O 1
ATOM 1678 N N . THR A 1 206 ? 4.695 -1.178 -8.286 1.00 92.06 206 THR A N 1
ATOM 1679 C CA . THR A 1 206 ? 4.024 0.134 -8.291 1.00 92.06 206 THR A CA 1
ATOM 1680 C C . THR A 1 206 ? 4.683 1.178 -9.199 1.00 92.06 206 THR A C 1
ATOM 1682 O O . THR A 1 206 ? 3.995 2.025 -9.791 1.00 92.06 206 THR A O 1
ATOM 1685 N N . TYR A 1 207 ? 6.011 1.126 -9.318 1.00 93.06 207 TYR A N 1
ATOM 1686 C CA . TYR A 1 207 ? 6.816 2.100 -10.051 1.00 93.06 207 TYR A CA 1
ATOM 1687 C C . TYR A 1 207 ? 6.990 1.699 -11.517 1.00 93.06 207 TYR A C 1
ATOM 1689 O O . TYR A 1 207 ? 7.064 0.516 -11.843 1.00 93.06 207 TYR A O 1
ATOM 1697 N N . GLY A 1 208 ? 7.080 2.701 -12.396 1.00 94.75 208 GLY A N 1
ATOM 1698 C CA . GLY A 1 208 ? 7.507 2.485 -13.777 1.00 94.75 208 GLY A CA 1
ATOM 1699 C C . GLY A 1 208 ? 8.946 1.969 -13.822 1.00 94.75 208 GLY A C 1
ATOM 1700 O O . GLY A 1 208 ? 9.802 2.405 -13.050 1.00 94.75 208 GLY A O 1
ATOM 1701 N N . MET A 1 209 ? 9.191 1.012 -14.708 1.00 95.88 209 MET A N 1
ATOM 1702 C CA . MET A 1 209 ? 10.457 0.309 -14.873 1.00 95.88 209 MET A CA 1
ATOM 1703 C C . MET A 1 209 ? 10.987 0.606 -16.268 1.00 95.88 209 MET A C 1
ATOM 1705 O O . MET A 1 209 ? 10.579 -0.023 -17.242 1.00 95.88 209 MET A O 1
ATOM 1709 N N . ASP A 1 210 ? 11.874 1.590 -16.350 1.00 96.88 210 ASP A N 1
ATOM 1710 C CA . ASP A 1 210 ? 12.400 2.128 -17.600 1.00 96.88 210 ASP A CA 1
ATOM 1711 C C . ASP A 1 210 ? 13.867 1.760 -17.789 1.00 96.88 210 ASP A C 1
ATOM 1713 O O . ASP A 1 210 ? 14.693 1.997 -16.905 1.00 96.88 210 ASP A O 1
ATOM 1717 N N . TYR A 1 211 ? 14.188 1.171 -18.939 1.00 97.94 211 TYR A N 1
ATOM 1718 C CA . TYR A 1 211 ? 15.531 0.706 -19.258 1.00 97.94 211 TYR A CA 1
ATOM 1719 C C . TYR A 1 211 ? 15.923 1.028 -20.704 1.00 97.94 211 TYR A C 1
ATOM 1721 O O . TYR A 1 211 ? 15.088 1.115 -21.611 1.00 97.94 211 TYR A O 1
ATOM 1729 N N . THR A 1 212 ? 17.225 1.161 -20.950 1.00 97.81 212 THR A N 1
ATOM 1730 C CA . THR A 1 212 ? 17.771 1.100 -22.312 1.00 97.81 212 THR A CA 1
ATOM 1731 C C . THR A 1 212 ? 17.705 -0.334 -22.861 1.00 97.81 212 THR A C 1
ATOM 1733 O O . THR A 1 212 ? 17.461 -1.284 -22.114 1.00 97.81 212 THR A O 1
ATOM 1736 N N . LEU A 1 213 ? 17.949 -0.526 -24.164 1.00 96.75 213 LEU A N 1
ATOM 1737 C CA . LEU A 1 213 ? 17.995 -1.873 -24.765 1.00 96.75 213 LEU A CA 1
ATOM 1738 C C . LEU A 1 213 ? 19.213 -2.687 -24.303 1.00 96.75 213 LEU A C 1
ATOM 1740 O O . LEU A 1 213 ? 19.222 -3.911 -24.389 1.00 96.75 213 LEU A O 1
ATOM 1744 N N . GLU A 1 214 ? 20.218 -2.012 -23.756 1.00 97.38 214 GLU A N 1
ATOM 1745 C CA . GLU A 1 214 ? 21.389 -2.606 -23.119 1.00 97.38 214 GLU A CA 1
ATOM 1746 C C . GLU A 1 214 ? 21.110 -2.975 -21.651 1.00 97.38 214 GLU A C 1
ATOM 1748 O O . GLU A 1 214 ? 21.952 -3.584 -21.001 1.00 97.38 214 GLU A O 1
ATOM 1753 N N . GLY A 1 215 ? 19.926 -2.644 -21.117 1.00 97.06 215 GLY A N 1
ATOM 1754 C CA . GLY A 1 215 ? 19.509 -2.996 -19.759 1.00 97.06 215 GLY A CA 1
ATOM 1755 C C . GLY A 1 215 ? 19.968 -2.034 -18.665 1.00 97.06 215 GLY A C 1
ATOM 1756 O O . GLY A 1 215 ? 19.974 -2.407 -17.491 1.00 97.06 215 GLY A O 1
ATOM 1757 N N . VAL A 1 216 ? 20.314 -0.794 -19.020 1.00 97.00 216 VAL A N 1
ATOM 1758 C CA . VAL A 1 216 ? 20.649 0.264 -18.054 1.00 97.00 216 VAL A CA 1
ATOM 1759 C C . VAL A 1 216 ? 19.368 0.930 -17.558 1.00 97.00 216 VAL A C 1
ATOM 1761 O O . VAL A 1 216 ? 18.548 1.343 -18.372 1.00 97.00 216 VAL A O 1
ATOM 1764 N N . PHE A 1 217 ? 19.189 1.031 -16.237 1.00 96.50 217 PHE A N 1
ATOM 1765 C CA . PHE A 1 217 ? 18.025 1.678 -15.620 1.00 96.50 217 PHE A CA 1
ATOM 1766 C C . PHE A 1 217 ? 18.030 3.192 -15.885 1.00 96.50 217 PHE A C 1
ATOM 1768 O O . PHE A 1 217 ? 19.045 3.852 -15.662 1.00 96.50 217 PHE A O 1
ATOM 1775 N N . THR A 1 218 ? 16.900 3.747 -16.331 1.00 95.75 218 THR A N 1
ATOM 1776 C CA . THR A 1 218 ? 16.748 5.168 -16.687 1.00 95.75 218 THR A CA 1
ATOM 1777 C C . THR A 1 218 ? 15.687 5.854 -15.812 1.00 95.75 218 THR A C 1
ATOM 1779 O O . THR A 1 218 ? 14.603 6.183 -16.294 1.00 95.75 218 THR A O 1
ATOM 1782 N N . PRO A 1 219 ? 15.945 6.075 -14.507 1.00 92.25 219 PRO A N 1
ATOM 1783 C CA . PRO A 1 219 ? 14.955 6.656 -13.602 1.00 92.25 219 PRO A CA 1
ATOM 1784 C C . PRO A 1 219 ? 14.521 8.049 -14.068 1.00 92.25 219 PRO A C 1
ATOM 1786 O O . PRO A 1 219 ? 15.352 8.916 -14.329 1.00 92.25 219 PRO A O 1
ATOM 1789 N N . GLY A 1 220 ? 13.208 8.268 -14.150 1.00 90.12 220 GLY A N 1
ATOM 1790 C CA . GLY A 1 220 ? 12.630 9.551 -14.563 1.00 90.12 220 GLY A CA 1
ATOM 1791 C C . GLY A 1 220 ? 12.650 9.814 -16.073 1.00 90.12 220 GLY A C 1
ATOM 1792 O O . GLY A 1 220 ? 12.156 10.853 -16.503 1.00 90.12 220 GLY A O 1
ATOM 1793 N N . VAL A 1 221 ? 13.164 8.882 -16.882 1.00 94.69 221 VAL A N 1
ATOM 1794 C CA . VAL A 1 221 ? 13.182 8.977 -18.347 1.00 94.69 221 VAL A CA 1
ATOM 1795 C C . VAL A 1 221 ? 12.532 7.732 -18.930 1.00 94.69 221 VAL A C 1
ATOM 1797 O O . VAL A 1 221 ? 12.900 6.617 -18.573 1.00 94.69 221 VAL A O 1
ATOM 1800 N N . VAL A 1 222 ? 11.581 7.920 -19.850 1.00 94.88 222 VAL A N 1
ATOM 1801 C CA . VAL A 1 222 ? 10.935 6.800 -20.544 1.00 94.88 222 VAL A CA 1
ATOM 1802 C C . VAL A 1 222 ? 11.994 5.993 -21.294 1.00 94.88 222 VAL A C 1
ATOM 1804 O O . VAL A 1 222 ? 12.674 6.510 -22.183 1.00 94.88 222 VAL A O 1
ATOM 1807 N N . GLY A 1 223 ? 12.144 4.731 -20.900 1.00 95.31 223 GLY A N 1
ATOM 1808 C CA . GLY A 1 223 ? 13.126 3.817 -21.464 1.00 95.31 223 GLY A CA 1
ATOM 1809 C C . GLY A 1 223 ? 12.709 3.314 -22.843 1.00 95.31 223 GLY A C 1
ATOM 1810 O O . GLY A 1 223 ? 11.534 3.344 -23.211 1.00 95.31 223 GLY A O 1
ATOM 1811 N N . LYS A 1 224 ? 13.676 2.794 -23.608 1.00 96.25 224 LYS A N 1
ATOM 1812 C CA . LYS A 1 224 ? 13.376 2.060 -24.852 1.00 96.25 224 LYS A CA 1
ATOM 1813 C C . LYS A 1 224 ? 12.669 0.737 -24.561 1.00 96.25 224 LYS A C 1
ATOM 1815 O O . LYS A 1 224 ? 11.863 0.287 -25.368 1.00 96.25 224 LYS A O 1
ATOM 1820 N N . TRP A 1 225 ? 12.974 0.132 -23.416 1.00 97.00 225 TRP A N 1
ATOM 1821 C CA . TRP A 1 225 ? 12.173 -0.921 -22.815 1.00 97.00 225 TRP A CA 1
ATOM 1822 C C . TRP A 1 225 ? 11.484 -0.356 -21.575 1.00 97.00 225 TRP A C 1
ATOM 1824 O O . TRP A 1 225 ? 12.134 0.280 -20.741 1.00 97.00 225 TRP A O 1
ATOM 1834 N N . ARG A 1 226 ? 10.175 -0.583 -21.452 1.00 95.56 226 ARG A N 1
ATOM 1835 C CA . ARG A 1 226 ? 9.375 -0.078 -20.337 1.00 95.56 226 ARG A CA 1
ATOM 1836 C C . ARG A 1 226 ? 8.351 -1.107 -19.896 1.00 95.56 226 ARG A C 1
ATOM 1838 O O . ARG A 1 226 ? 7.591 -1.619 -20.715 1.00 95.56 226 ARG A O 1
ATOM 1845 N N . PHE A 1 227 ? 8.240 -1.276 -18.585 1.00 95.56 227 PHE A N 1
ATOM 1846 C CA . PHE A 1 227 ? 7.034 -1.794 -17.956 1.00 95.56 227 PHE A CA 1
ATOM 1847 C C . PHE A 1 227 ? 6.459 -0.751 -16.992 1.00 95.56 227 PHE A C 1
ATOM 1849 O O . PHE A 1 227 ? 7.143 -0.286 -16.086 1.00 95.56 227 PHE A O 1
ATOM 1856 N N . ASP A 1 228 ? 5.191 -0.383 -17.160 1.00 94.62 228 ASP A N 1
ATOM 1857 C CA . ASP A 1 228 ? 4.441 0.402 -16.176 1.00 94.62 228 ASP A CA 1
ATOM 1858 C C . ASP A 1 228 ? 3.019 -0.142 -16.095 1.00 94.62 228 ASP A C 1
ATOM 1860 O O . ASP A 1 228 ? 2.314 -0.205 -17.103 1.00 94.62 228 ASP A O 1
ATOM 1864 N N . LYS A 1 229 ? 2.570 -0.497 -14.886 1.00 92.44 229 LYS A N 1
ATOM 1865 C CA . LYS A 1 229 ? 1.210 -1.005 -14.662 1.00 92.44 229 LYS A CA 1
ATOM 1866 C C . LYS A 1 229 ? 0.121 -0.048 -15.150 1.00 92.44 229 LYS A C 1
ATOM 1868 O O . LYS A 1 229 ? -0.978 -0.488 -15.467 1.00 92.44 229 LYS A O 1
ATOM 1873 N N . ARG A 1 230 ? 0.407 1.255 -15.241 1.00 92.56 230 ARG A N 1
ATOM 1874 C CA . ARG A 1 230 ? -0.541 2.269 -15.737 1.00 92.56 230 ARG A CA 1
ATOM 1875 C C . ARG A 1 230 ? -0.888 2.065 -17.212 1.00 92.56 230 ARG A C 1
ATOM 1877 O O . ARG A 1 230 ? -1.991 2.418 -17.614 1.00 92.56 230 ARG A O 1
ATOM 1884 N N . SER A 1 231 ? -0.018 1.416 -17.988 1.00 92.12 231 SER A N 1
ATOM 1885 C CA . SER A 1 231 ? -0.319 0.974 -19.358 1.00 92.12 231 SER A CA 1
ATOM 1886 C C . SER A 1 231 ? -1.361 -0.155 -19.413 1.00 92.12 231 SER A C 1
ATOM 1888 O O . SER A 1 231 ? -1.915 -0.421 -20.474 1.00 92.12 231 SER A O 1
ATOM 1890 N N . TYR A 1 232 ? -1.664 -0.777 -18.270 1.00 90.94 232 TYR A N 1
ATOM 1891 C CA . TYR A 1 232 ? -2.568 -1.918 -18.101 1.00 90.94 232 TYR A CA 1
ATOM 1892 C C . TYR A 1 232 ? -3.741 -1.576 -17.165 1.00 90.94 232 TYR A C 1
ATOM 1894 O O . TYR A 1 232 ? -4.310 -2.436 -16.502 1.00 90.94 232 TYR A O 1
ATOM 1902 N N . ALA A 1 233 ? -4.128 -0.299 -17.081 1.00 85.06 233 ALA A N 1
ATOM 1903 C CA . ALA A 1 233 ? -5.181 0.137 -16.158 1.00 85.06 233 ALA A CA 1
ATOM 1904 C C . ALA A 1 233 ? -6.558 -0.494 -16.450 1.00 85.06 233 ALA A C 1
ATOM 1906 O O . ALA A 1 233 ? -7.365 -0.651 -15.538 1.00 85.06 233 ALA A O 1
ATOM 1907 N N . ALA A 1 234 ? -6.833 -0.842 -17.711 1.00 85.19 234 ALA A N 1
ATOM 1908 C CA . ALA A 1 234 ? -8.127 -1.379 -18.139 1.00 85.19 234 ALA A CA 1
ATOM 1909 C C . ALA A 1 234 ? -8.165 -2.910 -18.258 1.00 85.19 234 ALA A C 1
ATOM 1911 O O . ALA A 1 234 ? -9.248 -3.484 -18.339 1.00 85.19 234 ALA A O 1
ATOM 1912 N N . ARG A 1 235 ? -7.005 -3.570 -18.348 1.00 85.75 235 ARG A N 1
ATOM 1913 C CA . ARG A 1 235 ? -6.880 -5.015 -18.590 1.00 85.75 235 ARG A CA 1
ATOM 1914 C C . ARG A 1 235 ? -5.604 -5.526 -17.936 1.00 85.75 235 ARG A C 1
ATOM 1916 O O . ARG A 1 235 ? -4.624 -4.787 -17.957 1.00 85.75 235 ARG A O 1
ATOM 1923 N N . PRO A 1 236 ? -5.580 -6.764 -17.416 1.00 85.31 236 PRO A N 1
ATOM 1924 C CA . PRO A 1 236 ? -4.355 -7.331 -16.866 1.00 85.31 236 PRO A CA 1
ATOM 1925 C C . PRO A 1 236 ? -3.220 -7.319 -17.906 1.00 85.31 236 PRO A C 1
ATOM 1927 O O . PRO A 1 236 ? -3.502 -7.350 -19.112 1.00 85.31 236 PRO A O 1
ATOM 1930 N N . PRO A 1 237 ? -1.946 -7.282 -17.466 1.00 89.06 237 PRO A N 1
ATOM 1931 C CA . PRO A 1 237 ? -0.814 -7.488 -18.360 1.00 89.06 237 PRO A CA 1
ATOM 1932 C C . PRO A 1 237 ? -1.023 -8.740 -19.215 1.00 89.06 237 PRO A C 1
ATOM 1934 O O . PRO A 1 237 ? -1.406 -9.792 -18.701 1.00 89.06 237 PRO A O 1
ATOM 1937 N N . ALA A 1 238 ? -0.821 -8.610 -20.527 1.00 86.75 238 ALA A N 1
ATOM 1938 C CA . ALA A 1 238 ? -0.934 -9.745 -21.432 1.00 86.75 238 ALA A CA 1
ATOM 1939 C C . ALA A 1 238 ? 0.160 -10.773 -21.123 1.00 86.75 238 ALA A C 1
ATOM 1941 O O . ALA A 1 238 ? 1.248 -10.408 -20.681 1.00 86.75 238 ALA A O 1
ATOM 1942 N N . ARG A 1 239 ? -0.104 -12.047 -21.417 1.00 88.75 239 ARG A N 1
ATOM 1943 C CA . ARG A 1 239 ? 0.973 -13.040 -21.481 1.00 88.75 239 ARG A CA 1
ATOM 1944 C C . ARG A 1 239 ? 1.880 -12.726 -22.672 1.00 88.75 239 ARG A C 1
ATOM 1946 O O . ARG A 1 239 ? 1.430 -12.132 -23.653 1.00 88.75 239 ARG A O 1
ATOM 1953 N N . HIS A 1 240 ? 3.135 -13.159 -22.599 1.00 89.69 240 HIS A N 1
ATOM 1954 C CA . HIS A 1 240 ? 4.142 -12.973 -23.652 1.00 89.69 240 HIS A CA 1
ATOM 1955 C C . HIS A 1 240 ? 4.514 -11.501 -23.913 1.00 89.69 240 HIS A C 1
ATOM 1957 O O . HIS A 1 240 ? 4.621 -11.068 -25.059 1.00 89.69 240 HIS A O 1
ATOM 1963 N N . LEU A 1 241 ? 4.788 -10.738 -22.851 1.00 91.62 241 LEU A N 1
ATOM 1964 C CA . LEU A 1 241 ? 5.303 -9.359 -22.901 1.00 91.62 241 LEU A CA 1
ATOM 1965 C C . LEU A 1 241 ? 6.698 -9.235 -23.547 1.00 91.62 241 LEU A C 1
ATOM 1967 O O . LEU A 1 241 ? 7.213 -8.128 -23.703 1.00 91.62 241 LEU A O 1
ATOM 1971 N N . GLY A 1 242 ? 7.310 -10.360 -23.918 1.00 92.06 242 GLY A N 1
ATOM 1972 C CA . GLY A 1 242 ? 8.686 -10.445 -24.382 1.00 92.06 242 GLY A CA 1
ATOM 1973 C C . GLY A 1 242 ? 9.683 -10.490 -23.228 1.00 92.06 242 GLY A C 1
ATOM 1974 O O . GLY A 1 242 ? 9.319 -10.460 -22.051 1.00 92.06 242 GLY A O 1
ATOM 1975 N N . GLU A 1 243 ? 10.958 -10.578 -23.593 1.00 94.00 243 GLU A N 1
ATOM 1976 C CA . GLU A 1 243 ? 12.060 -10.663 -22.641 1.00 94.00 243 GLU A CA 1
ATOM 1977 C C . GLU A 1 243 ? 12.550 -9.267 -22.229 1.00 94.00 243 GLU A C 1
ATOM 1979 O O . GLU A 1 243 ? 12.673 -8.370 -23.075 1.00 94.00 243 GLU A O 1
ATOM 1984 N N . PRO A 1 244 ? 12.900 -9.061 -20.949 1.00 96.19 244 PRO A N 1
ATOM 1985 C CA . PRO A 1 244 ? 13.644 -7.881 -20.533 1.00 96.19 244 PRO A CA 1
ATOM 1986 C C . PRO A 1 244 ? 15.014 -7.796 -21.240 1.00 96.19 244 PRO A C 1
ATOM 1988 O O . PRO A 1 244 ? 15.624 -8.837 -21.512 1.00 96.19 244 PRO A O 1
ATOM 1991 N N . PRO A 1 245 ? 15.559 -6.582 -21.471 1.00 97.38 245 PRO A N 1
ATOM 1992 C CA . PRO A 1 245 ? 16.857 -6.355 -22.110 1.00 97.38 245 PRO A CA 1
ATOM 1993 C C . PRO A 1 245 ? 17.952 -7.309 -21.611 1.00 97.38 245 PRO A C 1
ATOM 1995 O O . PRO A 1 245 ? 18.110 -7.423 -20.395 1.00 97.38 245 PRO A O 1
ATOM 1998 N N . PRO A 1 246 ? 18.755 -7.969 -22.471 1.00 95.50 246 PRO A N 1
ATOM 1999 C CA . PRO A 1 246 ? 19.724 -8.985 -22.038 1.00 95.50 246 PRO A CA 1
ATOM 2000 C C . PRO A 1 246 ? 20.729 -8.511 -20.978 1.00 95.50 246 PRO A C 1
ATOM 2002 O O . PRO A 1 246 ? 21.081 -9.275 -20.084 1.00 95.50 246 PRO A O 1
ATOM 2005 N N . GLY A 1 247 ? 21.140 -7.240 -21.013 1.00 96.31 247 GLY A N 1
ATOM 2006 C CA . GLY A 1 247 ? 22.055 -6.666 -20.019 1.00 96.31 247 GLY A CA 1
ATOM 2007 C C . GLY A 1 247 ? 21.400 -6.218 -18.705 1.00 96.31 247 GLY A C 1
ATOM 2008 O O . GLY A 1 247 ? 22.100 -5.774 -17.798 1.00 96.31 247 GLY A O 1
ATOM 2009 N N . MET A 1 248 ? 20.073 -6.344 -18.552 1.00 97.00 248 MET A N 1
ATOM 2010 C CA . MET A 1 248 ? 19.378 -5.943 -17.326 1.00 97.00 248 MET A CA 1
ATOM 2011 C C . MET A 1 248 ? 19.823 -6.816 -16.148 1.00 97.00 248 MET A C 1
ATOM 2013 O O . MET A 1 248 ? 19.591 -8.027 -16.133 1.00 97.00 248 MET A O 1
ATOM 2017 N N . SER A 1 249 ? 20.411 -6.191 -15.129 1.00 95.88 249 SER A N 1
ATOM 2018 C CA . SER A 1 249 ? 20.868 -6.860 -13.904 1.00 95.88 249 SER A CA 1
ATOM 2019 C C . SER A 1 249 ? 19.800 -6.939 -12.805 1.00 95.88 249 SER A C 1
ATOM 2021 O O . SER A 1 249 ? 19.992 -7.649 -11.815 1.00 95.88 249 SER A O 1
ATOM 2023 N N . ASN A 1 250 ? 18.667 -6.240 -12.960 1.00 97.75 250 ASN A N 1
ATOM 2024 C CA . ASN A 1 250 ? 17.573 -6.271 -11.991 1.00 97.75 250 ASN A CA 1
ATOM 2025 C C . ASN A 1 250 ? 16.818 -7.610 -12.064 1.00 97.75 250 ASN A C 1
ATOM 2027 O O . ASN A 1 250 ? 16.014 -7.853 -12.963 1.00 97.75 250 ASN A O 1
ATOM 2031 N N . ARG A 1 251 ? 17.069 -8.477 -11.080 1.00 97.38 251 ARG A N 1
ATOM 2032 C CA . ARG A 1 251 ? 16.497 -9.826 -11.017 1.00 97.38 251 ARG A CA 1
ATOM 2033 C C . ARG A 1 251 ? 15.017 -9.829 -10.652 1.00 97.38 251 ARG A C 1
ATOM 2035 O O . ARG A 1 251 ? 14.317 -10.746 -11.061 1.00 97.38 251 ARG A O 1
ATOM 2042 N N . LEU A 1 252 ? 14.551 -8.840 -9.890 1.00 97.50 252 LEU A N 1
ATOM 2043 C CA . LEU A 1 252 ? 13.136 -8.712 -9.531 1.00 97.50 252 LEU A CA 1
ATOM 2044 C C . LEU A 1 252 ? 12.293 -8.320 -10.744 1.00 97.50 252 LEU A C 1
ATOM 2046 O O . LEU A 1 252 ? 11.248 -8.920 -10.962 1.00 97.50 252 LEU A O 1
ATOM 2050 N N . VAL A 1 253 ? 12.767 -7.366 -11.553 1.00 97.38 253 VAL A N 1
ATOM 2051 C CA . VAL A 1 253 ? 12.078 -6.962 -12.791 1.00 97.38 253 VAL A CA 1
ATOM 2052 C C . VAL A 1 253 ? 12.009 -8.130 -13.769 1.00 97.38 253 VAL A C 1
ATOM 2054 O O . VAL A 1 253 ? 10.942 -8.396 -14.311 1.00 97.38 253 VAL A O 1
ATOM 2057 N N . ARG A 1 254 ? 13.112 -8.871 -13.941 1.00 97.19 254 ARG A N 1
ATOM 2058 C CA . ARG A 1 254 ? 13.108 -10.086 -14.768 1.00 97.19 254 ARG A CA 1
ATOM 2059 C C . ARG A 1 254 ? 12.091 -11.110 -14.290 1.00 97.19 254 ARG A C 1
ATOM 2061 O O . ARG A 1 254 ? 11.207 -11.473 -15.050 1.00 97.19 254 ARG A O 1
ATOM 2068 N N . LEU A 1 255 ? 12.160 -11.477 -13.010 1.00 96.75 255 LEU A N 1
ATOM 2069 C CA . LEU A 1 255 ? 11.240 -12.449 -12.430 1.00 96.75 255 LEU A CA 1
ATOM 2070 C C . LEU A 1 255 ? 9.775 -12.013 -12.568 1.00 96.75 255 LEU A C 1
ATOM 2072 O O . LEU A 1 255 ? 8.922 -12.840 -12.857 1.00 96.75 255 LEU A O 1
ATOM 2076 N N . MET A 1 256 ? 9.472 -10.728 -12.378 1.00 96.12 256 MET A N 1
ATOM 2077 C CA . MET A 1 256 ? 8.118 -10.202 -12.556 1.00 96.12 256 MET A CA 1
ATOM 2078 C C . MET A 1 256 ? 7.604 -10.415 -13.986 1.00 96.12 256 MET A C 1
ATOM 2080 O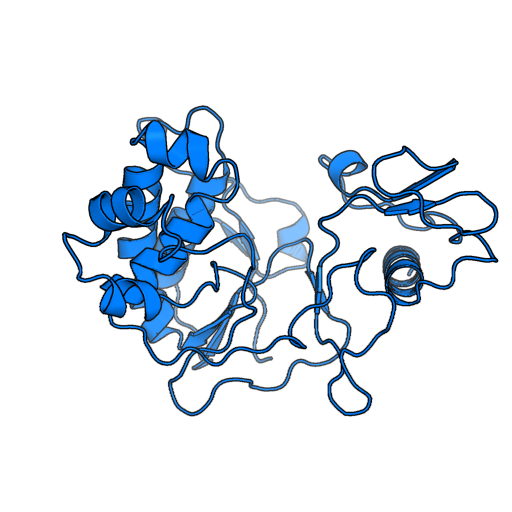 O . MET A 1 256 ? 6.471 -10.850 -14.165 1.00 96.12 256 MET A O 1
ATOM 2084 N N . ILE A 1 257 ? 8.424 -10.116 -14.997 1.00 96.44 257 ILE A N 1
ATOM 2085 C CA . ILE A 1 257 ? 8.047 -10.315 -16.402 1.00 96.44 257 ILE A CA 1
ATOM 2086 C C . ILE A 1 257 ? 7.892 -11.806 -16.714 1.00 96.44 257 ILE A C 1
ATOM 2088 O O . ILE A 1 257 ? 6.904 -12.185 -17.340 1.00 96.44 257 ILE A O 1
ATOM 2092 N N . ASP A 1 258 ? 8.784 -12.653 -16.196 1.00 95.00 258 ASP A N 1
ATOM 2093 C CA . ASP A 1 258 ? 8.676 -14.110 -16.327 1.00 95.00 258 ASP A CA 1
ATOM 2094 C C . ASP A 1 258 ? 7.349 -14.620 -15.740 1.00 95.00 258 ASP A C 1
ATOM 2096 O O . ASP A 1 258 ? 6.653 -15.398 -16.386 1.00 95.00 258 ASP A O 1
ATOM 2100 N N . MET A 1 259 ? 6.947 -14.127 -14.561 1.00 94.06 259 MET A N 1
ATOM 2101 C CA . MET A 1 259 ? 5.673 -14.479 -13.915 1.00 94.06 259 MET A CA 1
ATOM 2102 C C . MET A 1 259 ? 4.437 -14.056 -14.723 1.00 94.06 259 MET A C 1
ATOM 2104 O O . MET A 1 259 ? 3.403 -14.707 -14.621 1.00 94.06 259 MET A O 1
ATOM 2108 N N . PHE A 1 260 ? 4.507 -12.976 -15.507 1.00 93.50 260 PHE A N 1
ATOM 2109 C CA . PHE A 1 260 ? 3.413 -12.594 -16.413 1.00 93.50 260 PHE A CA 1
ATOM 2110 C C . PHE A 1 260 ? 3.412 -13.404 -17.713 1.00 93.50 260 PHE A C 1
ATOM 2112 O O . PHE A 1 260 ? 2.370 -13.547 -18.349 1.00 93.50 260 PHE A O 1
ATOM 2119 N N . ASN A 1 261 ? 4.570 -13.924 -18.122 1.00 92.56 261 ASN A N 1
ATOM 2120 C CA . ASN A 1 261 ? 4.716 -14.703 -19.347 1.00 92.56 261 ASN A CA 1
ATOM 2121 C C . ASN A 1 261 ? 4.274 -16.169 -19.203 1.00 92.56 261 ASN A C 1
ATOM 2123 O O . ASN A 1 261 ? 4.041 -16.807 -20.231 1.00 92.56 261 ASN A O 1
ATOM 2127 N N . THR A 1 262 ? 4.154 -16.688 -17.975 1.00 82.00 262 THR A N 1
ATOM 2128 C CA . THR A 1 262 ? 3.620 -18.031 -17.669 1.00 82.00 262 THR A CA 1
ATOM 2129 C C . THR A 1 262 ? 2.099 -18.057 -17.665 1.00 82.00 262 THR A C 1
ATOM 2131 O O . THR A 1 262 ? 1.512 -18.924 -18.350 1.00 82.00 262 THR A O 1
#

Sequence (262 aa):
MGGFTRILHSGRPDDLMDEIPTYVAKPLPNEAENRGYVVLNRPYAFLQWARDTNIAEKYVLMSEPDHLFLRPLPNLMKGEHPAAFPFFYIDPAKKEFANITRKFTGQLPQKDLEDIFPMGNAPTMMTFLDLKSVTNKWLNVSLAIFKDDEAQKEWGWVQEMYGFTIASYLVGIRNVSAHLNLMAQPPWDTQLSLTRSRPYYILHYTYGMDYTLEGVFTPGVVGKWRFDKRSYAARPPARHLGEPPPGMSNRLVRLMIDMFNT

pLDDT: mean 95.0, std 3.78, range [78.06, 98.62]

InterPro domains:
  IPR044845 Glycosyltransferase HPAT/SRGT1-like [PTHR31485] (2-251)
  IPR056508 Hydroxyproline O-arabinosyltransferase-like domain [PF23452] (1-261)